Protein AF-A0A2N1T9D3-F1 (afdb_monomer_lite)

Radius of gyration: 17.38 Å; chains: 1; bounding box: 45×33×49 Å

Foldseek 3Di:
DEEEAAEDCVLFFDDDPDDPVVVVVVLVVVVCVCVVLVAQEEEEQDDPCCCCPPGVGDDTSVRVSCVVVVHHYYYQFDDPVRCVVLVQDDLVVLLVVLCVVVVHPDPDDPDPVVVVVSVVSSVVVNVVCLVVRLVSSCVRCVVPLVGYYYYYYHLVCRVVSVVVCVVVVRDYDHPHSYPVVVPVVVD

Structure (mmCIF, N/CA/C/O backbone):
data_AF-A0A2N1T9D3-F1
#
_entry.id   AF-A0A2N1T9D3-F1
#
loop_
_atom_site.group_PDB
_atom_site.id
_atom_site.type_symbol
_atom_site.label_atom_id
_atom_site.label_alt_id
_atom_site.label_comp_id
_atom_site.label_asym_id
_atom_site.label_entity_id
_atom_site.label_seq_id
_atom_site.pdbx_PDB_ins_code
_atom_site.Cartn_x
_atom_site.Cartn_y
_atom_site.Cartn_z
_atom_site.occupancy
_atom_site.B_iso_or_equiv
_atom_site.auth_s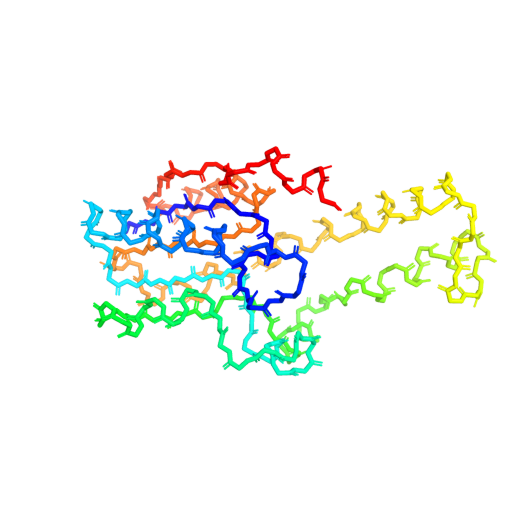eq_id
_atom_site.auth_comp_id
_atom_site.auth_asym_id
_atom_site.auth_atom_id
_atom_site.pdbx_PDB_model_num
ATOM 1 N N . MET A 1 1 ? -15.710 1.370 8.702 1.00 97.25 1 MET A N 1
ATOM 2 C CA . MET A 1 1 ? -15.139 2.690 8.313 1.00 97.25 1 MET A CA 1
ATOM 3 C C . MET A 1 1 ? -13.667 2.497 7.986 1.00 97.25 1 MET A C 1
ATOM 5 O O . MET A 1 1 ? -12.980 1.881 8.797 1.00 97.25 1 MET A O 1
ATOM 9 N N . ILE A 1 2 ? -13.195 2.989 6.837 1.00 98.56 2 ILE A N 1
ATOM 10 C CA . ILE A 1 2 ? -11.799 2.824 6.387 1.00 98.56 2 ILE A CA 1
ATOM 11 C C . ILE A 1 2 ? -11.085 4.181 6.313 1.00 98.56 2 ILE A C 1
ATOM 13 O O . ILE A 1 2 ? -11.586 5.130 5.716 1.00 98.56 2 ILE A O 1
ATOM 17 N N . TYR A 1 3 ? -9.902 4.264 6.904 1.00 98.75 3 TYR A N 1
ATOM 18 C CA . TYR A 1 3 ? -9.029 5.431 6.928 1.00 98.75 3 TYR A CA 1
ATOM 19 C C . TYR A 1 3 ? -7.839 5.173 6.011 1.00 98.75 3 TYR A C 1
ATOM 21 O O . TYR A 1 3 ? -7.121 4.203 6.216 1.00 98.75 3 TYR A O 1
ATOM 29 N N . LEU A 1 4 ? -7.647 6.006 4.992 1.00 98.75 4 LEU A N 1
ATOM 30 C CA . LEU A 1 4 ? -6.616 5.821 3.973 1.00 98.75 4 LEU A CA 1
ATOM 31 C C . LEU A 1 4 ? -5.405 6.708 4.257 1.00 98.75 4 LEU A C 1
ATOM 33 O O . LEU A 1 4 ? -5.553 7.910 4.509 1.00 98.75 4 LEU A O 1
ATOM 37 N N . VAL A 1 5 ? -4.219 6.112 4.164 1.00 98.56 5 VAL A N 1
ATOM 38 C CA . VAL A 1 5 ? -2.931 6.805 4.222 1.00 98.56 5 VAL A CA 1
ATOM 39 C C . VAL A 1 5 ? -2.089 6.394 3.019 1.00 98.56 5 VAL A C 1
ATOM 41 O O . VAL A 1 5 ? -1.863 5.207 2.790 1.00 98.56 5 VAL A O 1
ATOM 44 N N . GLY A 1 6 ? -1.632 7.388 2.261 1.00 97.94 6 GLY A N 1
ATOM 45 C CA . GLY A 1 6 ? -0.658 7.209 1.190 1.00 97.94 6 GLY A CA 1
ATOM 46 C C . GLY A 1 6 ? 0.769 7.361 1.681 1.00 97.94 6 GLY A C 1
ATOM 47 O O . GLY A 1 6 ? 1.066 8.303 2.419 1.00 97.94 6 GLY A O 1
ATOM 48 N N . ILE A 1 7 ? 1.653 6.477 1.235 1.00 96.12 7 ILE A N 1
ATOM 49 C CA . ILE A 1 7 ? 3.075 6.479 1.587 1.00 96.12 7 ILE A CA 1
ATOM 50 C C . ILE A 1 7 ? 3.964 6.240 0.363 1.00 96.12 7 ILE A C 1
ATOM 52 O O . ILE A 1 7 ? 3.486 5.913 -0.728 1.00 96.12 7 ILE A O 1
ATOM 56 N N . ASP A 1 8 ? 5.267 6.396 0.577 1.00 93.19 8 ASP A N 1
ATOM 57 C CA . ASP A 1 8 ? 6.296 5.751 -0.231 1.00 93.19 8 ASP A CA 1
ATOM 58 C C . ASP A 1 8 ? 6.578 4.356 0.351 1.00 93.19 8 ASP A C 1
ATOM 60 O O . ASP A 1 8 ? 6.724 4.208 1.568 1.00 93.19 8 ASP A O 1
ATOM 64 N N . HIS A 1 9 ? 6.649 3.327 -0.494 1.00 90.62 9 HIS A N 1
ATOM 65 C CA . HIS A 1 9 ? 6.833 1.942 -0.049 1.00 90.62 9 HIS A CA 1
ATOM 66 C C . HIS A 1 9 ? 8.153 1.713 0.710 1.00 90.62 9 HIS A C 1
ATOM 68 O O . HIS A 1 9 ? 8.246 0.773 1.502 1.00 90.62 9 HIS A O 1
ATOM 74 N N . LEU A 1 10 ? 9.151 2.593 0.552 1.00 90.00 10 LEU A N 1
ATOM 75 C CA . LEU A 1 10 ? 10.423 2.520 1.276 1.00 90.00 10 LEU A CA 1
ATOM 76 C C . LEU A 1 10 ? 10.274 2.639 2.803 1.00 90.00 10 LEU A C 1
ATOM 78 O O . LEU A 1 10 ? 11.179 2.223 3.523 1.00 90.00 10 LEU A O 1
ATOM 82 N N . ILE A 1 11 ? 9.166 3.178 3.327 1.00 90.94 11 ILE A N 1
ATOM 83 C CA . ILE A 1 11 ? 8.943 3.305 4.782 1.00 90.94 11 ILE A CA 1
ATOM 84 C C . ILE A 1 11 ? 8.299 2.050 5.413 1.00 90.94 11 ILE A C 1
ATOM 86 O O . ILE A 1 11 ? 8.194 1.945 6.640 1.00 90.94 11 ILE A O 1
ATOM 90 N N . GLN A 1 12 ? 7.861 1.076 4.604 1.00 90.56 12 GLN A N 1
ATOM 91 C CA . GLN A 1 12 ? 7.130 -0.106 5.095 1.00 90.56 12 GLN A CA 1
ATOM 92 C C . GLN A 1 12 ? 8.016 -1.159 5.761 1.00 90.56 12 GLN A C 1
ATOM 94 O O . GLN A 1 12 ? 7.504 -2.009 6.489 1.00 90.56 12 GLN A O 1
ATOM 99 N N . TYR A 1 13 ? 9.328 -1.110 5.546 1.00 89.25 13 TYR A N 1
ATOM 100 C CA . TYR A 1 13 ? 10.279 -2.087 6.067 1.00 89.25 13 TYR A CA 1
ATOM 101 C C . TYR A 1 13 ? 11.614 -1.423 6.393 1.00 89.25 13 TYR A C 1
ATOM 103 O O . TYR A 1 13 ? 12.016 -0.460 5.743 1.00 89.25 13 TYR A O 1
ATOM 111 N N . GLU A 1 14 ? 12.327 -1.970 7.376 1.00 84.94 14 GLU A N 1
ATOM 112 C CA . GLU A 1 14 ? 13.661 -1.493 7.739 1.00 84.94 14 GLU A CA 1
ATOM 113 C C . GLU A 1 14 ? 14.643 -1.669 6.571 1.00 84.94 14 GLU A C 1
ATOM 115 O O . GLU A 1 14 ? 14.773 -2.759 6.010 1.00 84.94 14 GLU A O 1
ATOM 120 N N . ASN A 1 15 ? 15.341 -0.595 6.204 1.00 85.88 15 ASN A N 1
ATOM 121 C CA . ASN A 1 15 ? 16.331 -0.597 5.134 1.00 85.88 15 ASN A CA 1
ATOM 122 C C . ASN A 1 15 ? 17.416 0.463 5.370 1.00 85.88 15 ASN A C 1
ATOM 124 O O . ASN A 1 15 ? 17.322 1.278 6.280 1.00 85.88 15 ASN A O 1
ATOM 128 N N . ARG A 1 16 ? 18.469 0.438 4.544 1.00 84.06 16 ARG A N 1
ATOM 129 C CA . ARG A 1 16 ? 19.625 1.349 4.660 1.00 84.06 16 ARG A CA 1
ATOM 130 C C . ARG A 1 16 ? 19.457 2.680 3.921 1.00 84.06 16 ARG A C 1
ATOM 132 O O . ARG A 1 16 ? 20.362 3.505 3.984 1.00 84.06 16 ARG A O 1
ATOM 139 N N . ILE A 1 17 ? 18.371 2.842 3.167 1.00 85.38 17 ILE A N 1
ATOM 140 C CA . ILE A 1 17 ? 18.114 4.025 2.336 1.00 85.38 17 ILE A CA 1
ATOM 141 C C . ILE A 1 17 ? 17.418 5.085 3.184 1.00 85.38 17 ILE A C 1
ATOM 143 O O . ILE A 1 17 ? 17.810 6.248 3.179 1.00 85.38 17 ILE A O 1
ATOM 147 N N . VAL A 1 18 ? 16.400 4.671 3.935 1.00 85.94 18 VAL A N 1
ATOM 148 C CA . VAL A 1 18 ? 15.588 5.570 4.743 1.00 85.94 18 VAL A CA 1
ATOM 149 C C . VAL A 1 18 ? 16.245 5.808 6.107 1.00 85.94 18 VAL A C 1
ATOM 151 O O . VAL A 1 18 ? 16.526 4.846 6.825 1.00 85.94 18 VAL A O 1
ATOM 154 N N . PRO A 1 19 ? 16.479 7.072 6.506 1.00 89.19 19 PRO A N 1
ATOM 155 C CA . PRO A 1 19 ? 17.037 7.389 7.817 1.00 89.19 19 PRO A CA 1
ATOM 156 C C . PRO A 1 19 ? 16.152 6.926 8.984 1.00 89.19 19 PRO A C 1
ATOM 158 O O . PRO A 1 19 ? 14.927 7.046 8.944 1.00 89.19 19 PRO A O 1
ATOM 161 N N . GLU A 1 20 ? 16.773 6.463 10.073 1.00 89.19 20 GLU A N 1
ATOM 162 C CA . GLU A 1 20 ? 16.074 5.947 11.264 1.00 89.19 20 GLU A CA 1
ATOM 163 C C . GLU A 1 20 ? 15.101 6.967 11.879 1.00 89.19 20 GLU A C 1
ATOM 165 O O . GLU A 1 20 ? 13.985 6.628 12.278 1.00 89.19 20 GLU A O 1
ATOM 170 N N . ASN A 1 21 ? 15.480 8.248 11.906 1.00 90.62 21 ASN A N 1
ATOM 171 C CA . ASN A 1 21 ? 14.605 9.310 12.397 1.00 90.62 21 ASN A CA 1
ATOM 172 C C . ASN A 1 21 ? 13.320 9.433 11.565 1.00 90.62 21 ASN A C 1
ATOM 174 O O . ASN A 1 21 ? 12.280 9.767 12.128 1.00 90.62 21 ASN A O 1
ATOM 178 N N . LEU A 1 22 ? 13.359 9.137 10.261 1.00 91.12 22 LEU A N 1
ATOM 179 C CA . LEU A 1 22 ? 12.167 9.165 9.417 1.00 91.12 22 LEU A CA 1
ATOM 180 C C . LEU A 1 22 ? 11.226 8.000 9.742 1.00 91.12 22 LEU A C 1
ATOM 182 O O . LEU A 1 22 ? 10.021 8.220 9.860 1.00 91.12 22 LEU A O 1
ATOM 186 N N . PHE A 1 23 ? 11.757 6.795 9.982 1.00 90.56 23 PHE A N 1
ATOM 187 C CA . PHE A 1 23 ? 10.953 5.669 10.477 1.00 90.56 23 PHE A CA 1
ATOM 188 C C . PHE A 1 23 ? 10.265 6.004 11.799 1.00 90.56 23 PHE A C 1
ATOM 190 O O . PHE A 1 23 ? 9.075 5.733 11.959 1.00 90.56 23 PHE A O 1
ATOM 197 N N . ASN A 1 24 ? 10.982 6.631 12.732 1.00 92.06 24 ASN A N 1
ATOM 198 C CA . ASN A 1 24 ? 10.415 7.027 14.019 1.00 92.06 24 ASN A CA 1
ATOM 199 C C . ASN A 1 24 ? 9.299 8.071 13.850 1.00 92.06 24 ASN A C 1
ATOM 201 O O . ASN A 1 24 ? 8.213 7.895 14.402 1.00 92.06 24 ASN A O 1
ATOM 205 N N . THR A 1 25 ? 9.505 9.098 13.020 1.00 94.38 25 THR A N 1
ATOM 206 C CA . THR A 1 25 ? 8.463 10.096 12.715 1.00 94.38 25 THR A CA 1
ATOM 207 C C . THR A 1 25 ? 7.243 9.462 12.041 1.00 94.38 25 THR A C 1
ATOM 209 O O . THR A 1 25 ? 6.104 9.808 12.373 1.00 94.38 25 THR A O 1
ATOM 212 N N . PHE A 1 26 ? 7.451 8.505 11.131 1.00 95.56 26 PHE A N 1
ATOM 213 C CA . PHE A 1 26 ? 6.363 7.756 10.502 1.00 95.56 26 PHE A CA 1
ATOM 214 C C . PHE A 1 26 ? 5.567 6.956 11.533 1.00 95.56 26 PHE A C 1
ATOM 216 O O . PHE A 1 26 ? 4.343 7.076 11.595 1.00 95.56 26 PHE A O 1
ATOM 223 N N . ARG A 1 27 ? 6.252 6.188 12.388 1.00 95.69 27 ARG A N 1
ATOM 224 C CA . ARG A 1 27 ? 5.619 5.392 13.450 1.00 95.69 27 ARG A CA 1
ATOM 225 C C . ARG A 1 27 ? 4.792 6.258 14.392 1.00 95.69 27 ARG A C 1
ATOM 227 O O . ARG A 1 27 ? 3.639 5.919 14.648 1.00 95.69 27 ARG A O 1
ATOM 234 N N . GLU A 1 28 ? 5.335 7.382 14.855 1.00 96.75 28 GLU A N 1
ATOM 235 C CA . GLU A 1 28 ? 4.611 8.310 15.731 1.00 96.75 28 GLU A CA 1
ATOM 236 C C . GLU A 1 28 ? 3.398 8.931 15.026 1.00 96.75 28 GLU A C 1
ATOM 238 O O . GLU A 1 28 ? 2.308 9.001 15.597 1.00 96.75 28 GLU A O 1
ATOM 243 N N . SER A 1 29 ? 3.533 9.294 13.747 1.00 97.12 29 SER A N 1
ATOM 244 C CA . SER A 1 29 ? 2.405 9.778 12.941 1.00 97.12 29 SER A CA 1
ATOM 245 C C . SER A 1 29 ? 1.293 8.729 12.839 1.00 97.12 29 SER A C 1
ATOM 247 O O . SER A 1 29 ? 0.123 9.033 13.080 1.00 97.12 29 SER A O 1
ATOM 249 N N . MET A 1 30 ? 1.646 7.477 12.530 1.00 98.12 30 MET A N 1
ATOM 250 C CA . MET A 1 30 ? 0.683 6.378 12.434 1.00 98.12 30 MET A CA 1
ATOM 251 C C . MET A 1 30 ? 0.037 6.082 13.788 1.00 98.12 30 MET A C 1
ATOM 253 O O . MET A 1 30 ? -1.178 5.912 13.857 1.00 98.12 30 MET A O 1
ATOM 257 N N . LYS A 1 31 ? 0.811 6.094 14.876 1.00 98.00 31 LYS A N 1
ATOM 258 C CA . LYS A 1 31 ? 0.317 5.917 16.248 1.00 98.00 31 LYS A CA 1
ATOM 259 C C . LYS A 1 31 ? -0.728 6.969 16.615 1.00 98.00 31 LYS A C 1
ATOM 261 O O . LYS A 1 31 ? -1.799 6.608 17.105 1.00 98.00 31 LYS A O 1
ATOM 266 N N . ASN A 1 32 ? -0.470 8.236 16.294 1.00 98.06 32 ASN A N 1
ATOM 267 C CA . ASN A 1 32 ? -1.419 9.328 16.516 1.00 98.06 32 ASN A CA 1
ATOM 268 C C . ASN A 1 32 ? -2.717 9.130 15.719 1.00 98.06 32 ASN A C 1
ATOM 270 O O . ASN A 1 32 ? -3.803 9.270 16.278 1.00 98.06 32 ASN A O 1
ATOM 274 N N . ILE A 1 33 ? -2.624 8.735 14.444 1.00 98.38 33 ILE A N 1
ATOM 275 C CA . ILE A 1 33 ? -3.792 8.423 13.597 1.00 98.38 33 ILE A CA 1
ATOM 276 C C . ILE A 1 33 ? -4.594 7.255 14.184 1.00 98.38 33 ILE A C 1
ATOM 278 O O . ILE A 1 33 ? -5.820 7.336 14.296 1.00 98.38 33 ILE A O 1
ATOM 282 N N . ILE A 1 34 ? -3.908 6.184 14.594 1.00 98.44 34 ILE A N 1
ATOM 283 C CA . ILE A 1 34 ? -4.508 4.980 15.182 1.00 98.44 34 ILE A CA 1
ATOM 284 C C . ILE A 1 34 ? -5.285 5.324 16.450 1.00 98.44 34 ILE A C 1
ATOM 286 O O . ILE A 1 34 ? -6.418 4.873 16.618 1.00 98.44 34 ILE A O 1
ATOM 290 N N . GLN A 1 35 ? -4.704 6.140 17.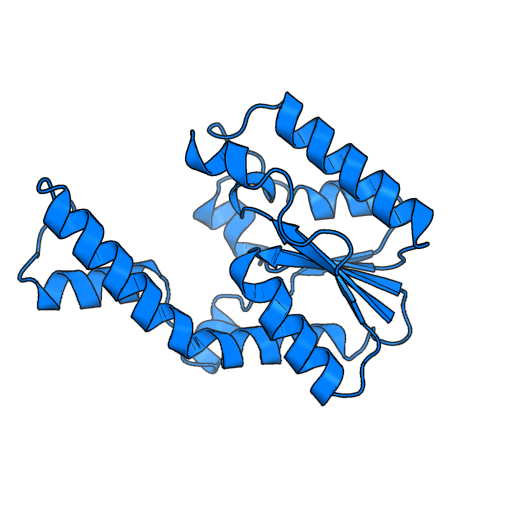328 1.00 97.81 35 GLN A N 1
ATOM 291 C CA . GLN A 1 35 ? -5.342 6.558 18.573 1.00 97.81 35 GLN A CA 1
ATOM 292 C C . GLN A 1 35 ? -6.508 7.515 18.316 1.00 97.81 35 GLN A C 1
ATOM 294 O O . GLN A 1 35 ? -7.624 7.255 18.767 1.00 97.81 35 GLN A O 1
ATOM 299 N N . TYR A 1 36 ? -6.277 8.577 17.539 1.00 98.31 36 TYR A N 1
ATOM 300 C CA . TYR A 1 36 ? -7.274 9.611 17.259 1.00 98.31 36 TYR A CA 1
ATOM 301 C C . TYR A 1 36 ? -8.528 9.037 16.594 1.00 98.31 36 TYR A C 1
ATOM 303 O O . TYR A 1 36 ? -9.652 9.358 16.975 1.00 98.31 36 TYR A O 1
ATOM 311 N N . HIS A 1 37 ? -8.348 8.128 15.635 1.00 98.19 37 HIS A N 1
ATOM 312 C CA . HIS A 1 37 ? -9.459 7.472 14.962 1.00 98.19 37 HIS A CA 1
ATOM 313 C C . HIS A 1 37 ? -9.882 6.160 15.617 1.00 98.19 37 HIS A C 1
ATOM 315 O O . HIS A 1 37 ? -10.752 5.505 15.052 1.00 98.19 37 HIS A O 1
ATOM 321 N N . SER A 1 38 ? -9.346 5.774 16.780 1.00 97.69 38 SER A N 1
ATOM 322 C CA . SER A 1 38 ? -9.698 4.516 17.461 1.00 97.69 38 SER A CA 1
ATOM 323 C C . SER A 1 38 ? -9.660 3.315 16.507 1.00 97.69 38 SER A C 1
ATOM 325 O O . SER A 1 38 ? -10.649 2.610 16.336 1.00 97.69 38 SER A O 1
ATOM 327 N N . ILE A 1 39 ? -8.546 3.155 15.796 1.00 98.50 39 ILE A N 1
ATOM 328 C CA . ILE A 1 39 ? -8.354 2.087 14.814 1.00 98.50 39 ILE A CA 1
ATOM 329 C C . ILE A 1 39 ? -8.226 0.740 15.533 1.00 98.50 39 ILE A C 1
ATOM 331 O O . ILE A 1 39 ? -7.547 0.626 16.559 1.00 98.50 39 ILE A O 1
ATOM 335 N N . ASP A 1 40 ? -8.860 -0.284 14.967 1.00 98.06 40 ASP A N 1
ATOM 336 C CA . ASP A 1 40 ? -8.858 -1.657 15.479 1.00 98.06 40 ASP A CA 1
ATOM 337 C C . ASP A 1 40 ? -7.993 -2.596 14.637 1.00 98.06 40 ASP A C 1
ATOM 339 O O . ASP A 1 40 ? -7.494 -3.591 15.159 1.00 98.06 40 ASP A O 1
ATOM 343 N N . LEU A 1 41 ? -7.864 -2.310 13.339 1.00 98.69 41 LEU A N 1
ATOM 344 C CA . LEU A 1 41 ? -7.144 -3.123 12.360 1.00 98.69 41 LEU A CA 1
ATOM 345 C C . LEU A 1 41 ? -6.252 -2.228 11.500 1.00 98.69 41 LEU A C 1
ATOM 347 O O . LEU A 1 41 ? -6.735 -1.261 10.908 1.00 98.69 41 LEU A O 1
ATOM 351 N N . ILE A 1 42 ? -4.972 -2.578 11.411 1.00 98.62 42 ILE A N 1
ATOM 352 C CA . ILE A 1 42 ? -4.008 -1.954 10.505 1.00 98.62 42 ILE A CA 1
ATOM 353 C C . ILE A 1 42 ? -3.825 -2.876 9.303 1.00 98.62 42 ILE A C 1
ATOM 355 O O . ILE A 1 42 ? -3.349 -3.997 9.439 1.00 98.62 42 ILE A O 1
ATOM 359 N N . ALA A 1 43 ? -4.210 -2.413 8.129 1.00 98.44 43 ALA A N 1
ATOM 360 C CA . ALA A 1 43 ? -4.064 -3.131 6.878 1.00 98.44 43 ALA A CA 1
ATOM 361 C C . ALA A 1 43 ? -3.102 -2.380 5.953 1.00 98.44 43 ALA A C 1
ATOM 363 O O . ALA A 1 43 ? -3.058 -1.149 5.974 1.00 98.44 43 ALA A O 1
ATOM 364 N N . GLU A 1 44 ? -2.333 -3.100 5.141 1.00 98.00 44 GLU A N 1
ATOM 365 C CA . GLU A 1 44 ? -1.391 -2.467 4.217 1.00 98.00 44 GLU A CA 1
ATOM 366 C C . GLU A 1 44 ? -1.302 -3.150 2.851 1.00 98.00 44 GLU A C 1
ATOM 368 O O . GLU A 1 44 ? -1.434 -4.373 2.734 1.00 98.00 44 GLU A O 1
ATOM 373 N N . GLU A 1 45 ? -1.036 -2.342 1.821 1.00 96.31 45 GLU A N 1
ATOM 374 C CA . GLU A 1 45 ? -0.526 -2.774 0.519 1.00 96.31 45 GLU A CA 1
ATOM 375 C C . GLU A 1 45 ? 0.896 -3.315 0.707 1.00 96.31 45 GLU A C 1
ATOM 377 O O . GLU A 1 45 ? 1.899 -2.639 0.480 1.00 96.31 45 GLU A O 1
ATOM 382 N N . PHE A 1 46 ? 0.970 -4.534 1.226 1.00 92.00 46 PHE A N 1
ATOM 383 C CA . PHE A 1 46 ? 2.198 -5.291 1.381 1.00 92.00 46 PHE A CA 1
ATOM 384 C C . PHE A 1 46 ? 1.880 -6.782 1.480 1.00 92.00 46 PHE A C 1
ATOM 386 O O . PHE A 1 46 ? 0.742 -7.160 1.781 1.00 92.00 46 PHE A O 1
ATOM 393 N N . HIS A 1 47 ? 2.888 -7.621 1.250 1.00 88.94 47 HIS A N 1
ATOM 394 C CA . HIS A 1 47 ? 2.797 -9.067 1.426 1.00 88.94 47 HIS A CA 1
ATOM 395 C C . HIS A 1 47 ? 3.977 -9.579 2.255 1.00 88.94 47 HIS A C 1
ATOM 397 O O . HIS A 1 47 ? 5.110 -9.131 2.073 1.00 88.94 47 HIS A O 1
ATOM 403 N N . GLU A 1 48 ? 3.716 -10.532 3.152 1.00 86.19 48 GLU A N 1
ATOM 404 C CA . GLU A 1 48 ? 4.718 -11.053 4.091 1.00 86.19 48 GLU A CA 1
ATOM 405 C C . GLU A 1 48 ? 5.915 -11.697 3.382 1.00 86.19 48 GLU A C 1
ATOM 407 O O . GLU A 1 48 ? 7.052 -11.486 3.795 1.00 86.19 48 GLU A O 1
ATOM 412 N N . GLU A 1 49 ? 5.675 -12.424 2.285 1.00 82.81 49 GLU A N 1
ATOM 413 C CA . GLU A 1 49 ? 6.729 -13.109 1.516 1.00 82.81 49 GLU A CA 1
ATOM 414 C C . GLU A 1 49 ? 7.852 -12.152 1.084 1.00 82.81 49 GLU A C 1
ATOM 416 O O . GLU A 1 49 ? 9.014 -12.552 1.006 1.00 82.81 49 GLU A O 1
ATOM 421 N N . TYR A 1 50 ? 7.540 -10.871 0.859 1.00 79.44 50 TYR A N 1
ATOM 422 C CA . TYR A 1 50 ? 8.522 -9.893 0.400 1.00 79.44 50 TYR A CA 1
ATOM 423 C C . TYR A 1 50 ? 9.458 -9.403 1.506 1.00 79.44 50 TYR A C 1
ATOM 425 O O . TYR A 1 50 ? 10.579 -8.999 1.194 1.00 79.44 50 TYR A O 1
ATOM 433 N N . LEU A 1 51 ? 9.066 -9.489 2.785 1.00 79.69 51 LEU A N 1
ATOM 434 C CA . LEU A 1 51 ? 9.922 -9.082 3.907 1.00 79.69 51 LEU A CA 1
ATOM 435 C C . LEU A 1 51 ? 11.243 -9.847 3.896 1.00 79.69 51 LEU A C 1
ATOM 437 O O . LEU A 1 51 ? 12.312 -9.242 3.816 1.00 79.69 51 LEU A O 1
ATOM 441 N N . GLU A 1 52 ? 11.163 -11.174 3.912 1.00 73.75 52 GLU A N 1
ATOM 442 C CA . GLU A 1 52 ? 12.350 -12.020 3.987 1.00 73.75 52 GLU A CA 1
ATOM 443 C C . GLU A 1 52 ? 13.010 -12.202 2.619 1.00 73.75 52 GLU A C 1
ATOM 445 O O . GLU A 1 52 ? 14.234 -12.119 2.515 1.00 73.75 52 GLU A O 1
ATOM 450 N N . GLN A 1 53 ? 12.216 -12.433 1.569 1.00 71.50 53 GLN A N 1
ATOM 451 C CA . GLN A 1 53 ? 12.742 -12.880 0.275 1.00 71.50 53 GLN A CA 1
ATOM 452 C C . GLN A 1 53 ? 13.265 -11.738 -0.600 1.00 71.50 53 GLN A C 1
ATOM 454 O O . GLN A 1 53 ? 14.133 -11.966 -1.442 1.00 71.50 53 GLN A O 1
ATOM 459 N N . VAL A 1 54 ? 12.740 -10.522 -0.422 1.00 73.06 54 VAL A N 1
ATOM 460 C CA . VAL A 1 54 ? 13.067 -9.369 -1.277 1.00 73.06 54 VAL A CA 1
ATOM 461 C C . VAL A 1 54 ? 13.820 -8.306 -0.490 1.00 73.06 54 VAL A C 1
ATOM 463 O O . VAL A 1 54 ? 14.846 -7.804 -0.951 1.00 73.06 54 VAL A O 1
ATOM 466 N N . TYR A 1 55 ? 13.334 -7.971 0.703 1.00 76.06 55 TYR A N 1
ATOM 467 C CA . TYR A 1 55 ? 13.857 -6.843 1.470 1.00 76.06 55 TYR A CA 1
ATOM 468 C C . TYR A 1 55 ? 14.881 -7.233 2.536 1.00 76.06 55 TYR A C 1
ATOM 470 O O . TYR A 1 55 ? 15.526 -6.348 3.097 1.00 76.06 55 TYR A O 1
ATOM 478 N N . PHE A 1 56 ? 15.060 -8.533 2.801 1.00 77.31 56 PHE A N 1
ATOM 479 C CA . PHE A 1 56 ? 15.925 -9.052 3.867 1.00 77.31 56 PHE A CA 1
ATOM 480 C C . PHE A 1 56 ? 15.629 -8.411 5.234 1.00 77.31 56 PHE A C 1
ATOM 482 O O . PHE A 1 56 ? 16.521 -8.233 6.067 1.00 77.31 56 PHE A O 1
ATOM 489 N N . SER A 1 57 ? 14.362 -8.061 5.454 1.00 79.50 57 SER A N 1
ATOM 490 C CA . SER A 1 57 ? 13.854 -7.467 6.680 1.00 79.50 57 SER A CA 1
ATOM 491 C C . SER A 1 57 ? 13.041 -8.500 7.451 1.00 79.50 57 SER A C 1
ATOM 493 O O . SER A 1 57 ? 12.370 -9.350 6.872 1.00 79.50 57 SER A O 1
ATOM 495 N N . ARG A 1 58 ? 13.104 -8.443 8.782 1.00 77.00 58 ARG A N 1
ATOM 496 C CA . ARG A 1 58 ? 12.403 -9.401 9.653 1.00 77.00 58 ARG A CA 1
ATOM 497 C C . ARG A 1 58 ? 10.978 -8.971 9.990 1.00 77.00 58 ARG A C 1
ATOM 499 O O . ARG A 1 58 ? 10.207 -9.764 10.523 1.00 77.00 58 ARG A O 1
ATOM 506 N N . GLU A 1 59 ? 10.640 -7.707 9.758 1.00 86.00 59 GLU A N 1
ATOM 507 C CA . GLU A 1 59 ? 9.436 -7.107 10.319 1.00 86.00 59 GLU A CA 1
ATOM 508 C C . GLU A 1 59 ? 8.976 -5.908 9.478 1.00 86.00 59 GLU A C 1
ATOM 510 O O . GLU A 1 59 ? 9.764 -5.009 9.188 1.00 86.00 59 GLU A O 1
ATOM 515 N N . ALA A 1 60 ? 7.689 -5.869 9.121 1.00 91.62 60 ALA A N 1
ATOM 516 C CA . ALA A 1 60 ? 7.079 -4.680 8.529 1.00 91.62 60 ALA A CA 1
ATOM 517 C C . ALA A 1 60 ? 6.853 -3.607 9.606 1.00 91.62 60 ALA A C 1
ATOM 519 O O . ALA A 1 60 ? 6.413 -3.913 10.722 1.00 91.62 60 ALA A O 1
ATOM 520 N N . THR A 1 61 ? 7.083 -2.339 9.264 1.00 93.81 61 THR A N 1
ATOM 521 C CA . THR A 1 61 ? 6.966 -1.196 10.183 1.00 93.81 61 THR A CA 1
ATOM 522 C C . THR A 1 61 ? 5.588 -1.144 10.850 1.00 93.81 61 THR A C 1
ATOM 524 O O . THR A 1 61 ? 5.489 -0.971 12.069 1.00 93.81 61 THR A O 1
ATOM 527 N N . LEU A 1 62 ? 4.520 -1.348 10.072 1.00 96.06 62 LEU A N 1
ATOM 528 C CA . LEU A 1 62 ? 3.142 -1.314 10.564 1.00 96.06 62 LEU A CA 1
ATOM 529 C C . LEU A 1 62 ? 2.754 -2.564 11.353 1.00 96.06 62 LEU A C 1
ATOM 531 O O . LEU A 1 62 ? 2.022 -2.443 12.333 1.00 96.06 62 LEU A O 1
ATOM 535 N N . ARG A 1 63 ? 3.281 -3.744 11.001 1.00 95.88 63 ARG A N 1
ATOM 536 C CA . ARG A 1 63 ? 3.075 -4.970 11.789 1.00 95.88 63 ARG A CA 1
ATOM 537 C C . ARG A 1 63 ? 3.727 -4.862 13.167 1.00 95.88 63 ARG A C 1
ATOM 539 O O . ARG A 1 63 ? 3.103 -5.193 14.176 1.00 95.88 63 ARG A O 1
ATOM 546 N N . ALA A 1 64 ? 4.944 -4.318 13.230 1.00 94.56 64 ALA A N 1
ATOM 547 C CA . ALA A 1 64 ? 5.621 -4.025 14.491 1.00 94.56 64 ALA A CA 1
ATOM 548 C C . ALA A 1 64 ? 4.807 -3.060 15.365 1.00 94.56 64 ALA A C 1
ATOM 550 O O . ALA A 1 64 ? 4.685 -3.273 16.572 1.00 94.56 64 ALA A O 1
ATOM 551 N N . LEU A 1 65 ? 4.254 -2.004 14.758 1.00 96.31 65 LEU A N 1
ATOM 552 C CA . LEU A 1 65 ? 3.430 -1.017 15.453 1.00 96.31 65 LEU A CA 1
ATOM 553 C C . LEU A 1 65 ? 2.090 -1.607 15.918 1.00 96.31 65 LEU A C 1
ATOM 555 O O . LEU A 1 65 ? 1.672 -1.350 17.044 1.00 96.31 65 LEU A O 1
ATOM 559 N N . ALA A 1 66 ? 1.439 -2.437 15.099 1.00 97.31 66 ALA A N 1
ATOM 560 C CA . ALA A 1 66 ? 0.222 -3.150 15.482 1.00 97.31 66 ALA A CA 1
ATOM 561 C C . ALA A 1 66 ? 0.448 -3.984 16.749 1.00 97.31 66 ALA A C 1
ATOM 563 O O . ALA A 1 66 ? -0.309 -3.862 17.712 1.00 97.31 66 ALA A O 1
ATOM 564 N N . ARG A 1 67 ? 1.546 -4.754 16.785 1.00 96.69 67 ARG A N 1
ATOM 565 C CA . ARG A 1 67 ? 1.938 -5.560 17.949 1.00 96.69 67 ARG A CA 1
ATOM 566 C C . ARG A 1 67 ? 2.192 -4.702 19.190 1.00 96.69 67 ARG A C 1
ATOM 568 O O . ARG A 1 67 ? 1.718 -5.060 20.262 1.00 96.69 67 ARG A O 1
ATOM 575 N N . GLU A 1 68 ? 2.908 -3.583 19.051 1.00 96.75 68 GLU A N 1
ATOM 576 C CA . GLU A 1 68 ? 3.154 -2.632 20.152 1.00 96.75 68 GLU A CA 1
ATOM 577 C C . GLU A 1 68 ? 1.842 -2.108 20.754 1.00 96.75 68 GLU A C 1
ATOM 579 O O . GLU A 1 68 ? 1.709 -2.004 21.971 1.00 96.75 68 GLU A O 1
ATOM 584 N N . LEU A 1 69 ? 0.861 -1.799 19.904 1.00 97.19 69 LEU A N 1
ATOM 585 C CA . LEU A 1 69 ? -0.409 -1.194 20.306 1.00 97.19 69 LEU A CA 1
ATOM 586 C C . LEU A 1 69 ? -1.508 -2.217 20.642 1.00 97.19 69 LEU A C 1
ATOM 588 O O . LEU A 1 69 ? -2.634 -1.811 20.941 1.00 97.19 69 LEU A O 1
ATOM 592 N N . GLY A 1 70 ? -1.218 -3.521 20.565 1.00 97.62 70 GLY A N 1
ATOM 593 C CA . GLY A 1 70 ? -2.211 -4.583 20.752 1.00 97.62 70 GLY A CA 1
ATOM 594 C C . GLY A 1 70 ? -3.349 -4.531 19.725 1.00 97.62 70 GLY A C 1
ATOM 595 O O . GL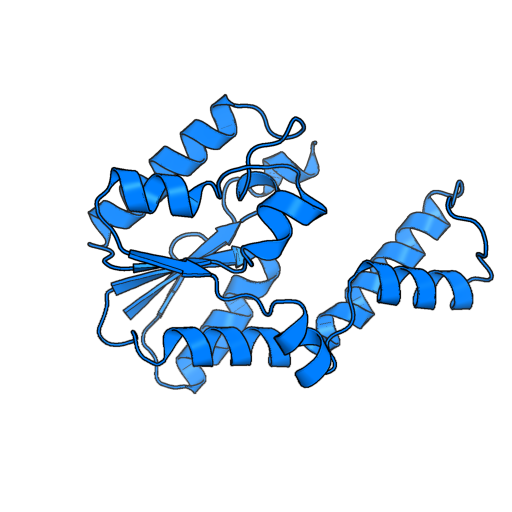Y A 1 70 ? -4.509 -4.746 20.075 1.00 97.62 70 GLY A O 1
ATOM 596 N N . LYS A 1 71 ? -3.033 -4.170 18.478 1.00 97.94 71 LYS A N 1
ATOM 597 C CA . LYS A 1 71 ? -3.968 -4.099 17.347 1.00 97.94 71 LYS A CA 1
ATOM 598 C C . LYS A 1 71 ? -3.742 -5.261 16.392 1.00 97.94 71 LYS A C 1
ATOM 600 O O . LYS A 1 71 ? -2.636 -5.789 16.301 1.00 97.94 71 LYS A O 1
ATOM 605 N N . ASP A 1 72 ? -4.781 -5.605 15.639 1.00 98.19 72 ASP A N 1
ATOM 606 C CA . ASP A 1 72 ? -4.635 -6.593 14.576 1.00 98.19 72 ASP A CA 1
ATOM 607 C C . ASP A 1 72 ? -3.961 -5.968 13.358 1.00 98.19 72 ASP A C 1
ATOM 609 O O . ASP A 1 72 ? -4.091 -4.767 13.092 1.00 98.19 72 ASP A O 1
ATOM 613 N N . HIS A 1 73 ? -3.274 -6.814 12.597 1.00 98.12 73 HIS A N 1
ATOM 614 C CA . HIS A 1 73 ? -2.591 -6.444 11.369 1.00 98.12 73 HIS A CA 1
ATOM 615 C C . HIS A 1 73 ? -3.000 -7.365 10.213 1.00 98.12 73 HIS A C 1
ATOM 617 O O . HIS A 1 73 ? -3.260 -8.549 10.433 1.00 98.12 73 HIS A O 1
ATOM 623 N N . LEU A 1 74 ? -3.081 -6.820 8.996 1.00 97.81 74 LEU A N 1
ATOM 624 C 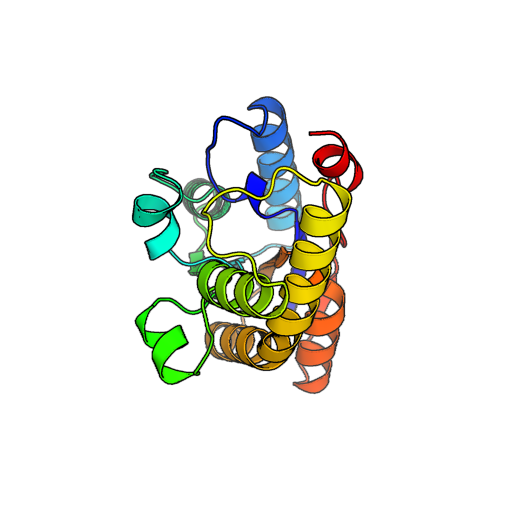CA . LEU A 1 74 ? -3.447 -7.563 7.791 1.00 97.81 74 LEU A CA 1
ATOM 625 C C . LEU A 1 74 ? -2.641 -7.120 6.561 1.00 97.81 74 LEU A C 1
ATOM 627 O O . LEU A 1 74 ? -2.786 -6.003 6.063 1.00 97.81 74 LEU A O 1
ATOM 631 N N . PHE A 1 75 ? -1.880 -8.053 5.993 1.00 97.19 75 PHE A N 1
ATOM 632 C CA . PHE A 1 75 ? -1.310 -7.916 4.653 1.00 97.19 75 PHE A CA 1
ATOM 633 C C . PHE A 1 75 ? -2.391 -8.080 3.582 1.00 97.19 75 PHE A C 1
ATOM 635 O O . PHE A 1 75 ? -3.127 -9.077 3.574 1.00 97.19 75 PHE A O 1
ATOM 642 N N . CYS A 1 76 ? -2.493 -7.098 2.687 1.00 97.19 76 CYS A N 1
ATOM 643 C CA . CYS A 1 76 ? -3.538 -7.060 1.669 1.00 97.19 76 CYS A CA 1
ATOM 644 C C . CYS A 1 76 ? -3.032 -7.242 0.240 1.00 97.19 76 CYS A C 1
ATOM 646 O O . CYS A 1 76 ? -3.8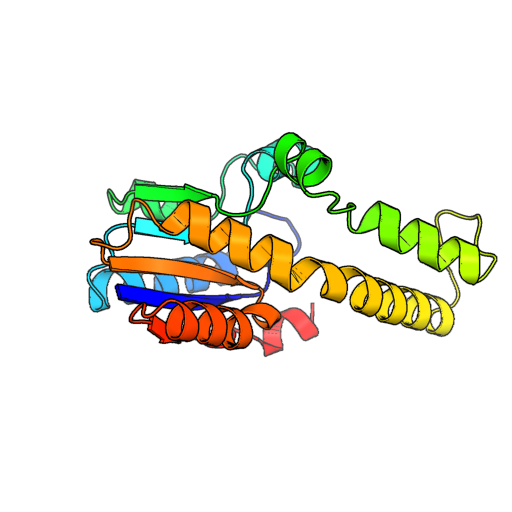65 -7.522 -0.611 1.00 97.19 76 CYS A O 1
ATOM 648 N N . ASP A 1 77 ? -1.735 -7.127 -0.057 1.00 95.38 77 ASP A N 1
ATOM 649 C CA . ASP A 1 77 ? -1.251 -7.271 -1.441 1.00 95.38 77 ASP A CA 1
ATOM 650 C C . ASP A 1 77 ? -1.191 -8.751 -1.870 1.00 95.38 77 ASP A C 1
ATOM 652 O O . ASP A 1 77 ? -0.979 -9.607 -1.009 1.00 95.38 77 ASP A O 1
ATOM 656 N N . PRO A 1 78 ? -1.398 -9.113 -3.155 1.00 94.19 78 PRO A N 1
ATOM 657 C CA . PRO A 1 78 ? -1.355 -10.511 -3.555 1.00 94.19 78 PRO A CA 1
ATOM 658 C C . PRO A 1 78 ? 0.078 -11.049 -3.484 1.00 94.19 78 PRO A C 1
ATOM 660 O O . PRO A 1 78 ? 1.003 -10.471 -4.065 1.00 94.19 78 PRO A O 1
ATOM 663 N N . GLY A 1 79 ? 0.230 -12.190 -2.810 1.00 92.56 79 GLY A N 1
ATOM 664 C CA . GLY A 1 79 ? 1.458 -12.979 -2.812 1.00 92.56 79 GLY A CA 1
ATOM 665 C C . GLY A 1 79 ? 1.665 -13.739 -4.118 1.00 92.56 79 GLY A C 1
ATOM 666 O O . GLY A 1 79 ? 0.890 -13.620 -5.072 1.00 92.56 79 GLY A O 1
ATOM 667 N N . ASP A 1 80 ? 2.692 -14.579 -4.157 1.00 90.81 80 ASP A N 1
ATOM 668 C CA . ASP A 1 80 ? 3.106 -15.291 -5.370 1.00 90.81 80 ASP A CA 1
ATOM 669 C C . ASP A 1 80 ? 2.001 -16.184 -5.964 1.00 90.81 80 ASP A C 1
ATOM 671 O O . ASP A 1 80 ? 1.793 -16.234 -7.181 1.00 90.81 80 ASP A O 1
ATOM 675 N N . GLY A 1 81 ? 1.270 -16.896 -5.102 1.00 92.50 81 GLY A N 1
ATOM 676 C CA . GLY A 1 81 ? 0.151 -17.746 -5.513 1.00 92.50 81 GLY A CA 1
ATOM 677 C C . GLY A 1 81 ? -1.015 -16.947 -6.097 1.00 92.50 81 GLY A C 1
ATOM 678 O O . GLY A 1 81 ? -1.547 -17.306 -7.151 1.00 92.50 81 GLY A O 1
ATOM 679 N N . ASP A 1 82 ? -1.376 -15.842 -5.444 1.00 94.75 82 ASP A N 1
ATOM 680 C CA . ASP A 1 82 ? -2.464 -14.968 -5.880 1.00 94.75 82 ASP A CA 1
ATOM 681 C C . ASP A 1 82 ? -2.115 -14.234 -7.172 1.00 94.75 82 ASP A C 1
ATOM 683 O O . ASP A 1 82 ? -2.936 -14.198 -8.085 1.00 94.75 82 ASP A O 1
ATOM 687 N N . ARG A 1 83 ? -0.881 -13.738 -7.312 1.00 94.38 83 ARG A N 1
ATOM 688 C CA . ARG A 1 83 ? -0.401 -13.093 -8.543 1.00 94.38 83 ARG A CA 1
ATOM 689 C C . ARG A 1 83 ? -0.503 -14.016 -9.746 1.00 94.38 83 ARG A C 1
ATOM 691 O O . ARG A 1 83 ? -1.082 -13.624 -10.758 1.00 94.38 83 ARG A O 1
ATOM 698 N N . ARG A 1 84 ? -0.038 -15.266 -9.623 1.00 94.12 84 ARG A N 1
ATOM 699 C CA . ARG A 1 84 ? -0.178 -16.270 -10.693 1.00 94.12 84 ARG A CA 1
ATOM 700 C C . ARG A 1 84 ? -1.639 -16.545 -11.036 1.00 94.12 84 ARG A C 1
ATOM 702 O O . ARG A 1 84 ? -1.983 -16.609 -12.212 1.00 94.12 84 ARG A O 1
ATOM 709 N N . ARG A 1 85 ? -2.500 -16.685 -10.025 1.00 96.50 85 ARG A N 1
ATOM 710 C CA . ARG A 1 85 ? -3.939 -16.937 -10.208 1.00 96.50 85 ARG A CA 1
ATOM 711 C C . ARG A 1 85 ? -4.657 -15.766 -10.882 1.00 96.50 85 ARG A C 1
ATOM 713 O O . ARG A 1 85 ? -5.541 -15.992 -11.701 1.00 96.50 85 ARG A O 1
ATOM 720 N N . LEU A 1 86 ? -4.283 -14.538 -10.535 1.00 95.44 86 LEU A N 1
ATOM 721 C CA . LEU A 1 86 ? -4.871 -13.298 -11.045 1.00 95.44 86 LEU A CA 1
ATOM 722 C C . LEU A 1 86 ? -4.223 -12.819 -12.354 1.00 95.44 86 LEU A C 1
ATOM 724 O O . LEU A 1 86 ? -4.689 -11.846 -12.940 1.00 95.44 86 LEU A O 1
ATOM 728 N N . GLY A 1 87 ? -3.151 -13.476 -12.812 1.00 95.31 87 GLY A N 1
ATOM 729 C CA . GLY A 1 87 ? -2.398 -13.066 -13.997 1.00 95.31 87 GLY A CA 1
ATOM 730 C C . GLY A 1 87 ? -1.655 -11.739 -13.820 1.00 95.31 87 GLY A C 1
ATOM 731 O O . GLY A 1 87 ? -1.435 -11.036 -14.803 1.00 95.31 87 GLY A O 1
ATOM 732 N N . ILE A 1 88 ? -1.293 -11.380 -12.584 1.00 94.44 88 ILE A N 1
ATOM 733 C CA . ILE A 1 88 ? -0.548 -10.155 -12.279 1.00 94.44 88 ILE A CA 1
ATOM 734 C C . ILE A 1 88 ? 0.953 -10.458 -12.404 1.00 94.44 88 ILE A C 1
ATOM 736 O O . ILE A 1 88 ? 1.480 -11.230 -11.599 1.00 94.44 88 ILE A O 1
ATOM 740 N N . PRO A 1 89 ? 1.661 -9.853 -13.368 1.00 92.88 89 PRO A N 1
ATOM 741 C CA . PRO A 1 89 ? 3.099 -10.028 -13.521 1.00 92.88 89 PRO A CA 1
ATOM 742 C C . PRO A 1 89 ? 3.874 -9.280 -12.429 1.00 92.88 89 PRO A C 1
ATOM 744 O O . PRO A 1 89 ? 3.389 -8.306 -11.840 1.00 92.88 89 PRO A O 1
ATOM 747 N N . TYR A 1 90 ? 5.120 -9.684 -12.189 1.00 90.31 90 TYR A N 1
ATOM 748 C CA . TYR A 1 90 ? 6.024 -8.893 -11.355 1.00 90.31 90 TYR A CA 1
ATOM 749 C C . TYR A 1 90 ? 6.509 -7.655 -12.105 1.00 90.31 90 TYR A C 1
ATOM 751 O O . TYR A 1 90 ? 6.663 -7.650 -13.329 1.00 90.31 90 TYR A O 1
ATOM 759 N N . TYR A 1 91 ? 6.839 -6.610 -11.345 1.00 89.31 91 TYR A N 1
ATOM 760 C CA . TYR A 1 91 ? 7.406 -5.383 -11.899 1.00 89.31 91 TYR A CA 1
ATOM 761 C C . TYR A 1 91 ? 8.667 -5.662 -12.737 1.00 89.31 91 TYR A C 1
ATOM 763 O O . TYR A 1 91 ? 8.826 -5.127 -13.832 1.00 89.31 91 TYR A O 1
ATOM 771 N N . ALA A 1 92 ? 9.539 -6.561 -12.264 1.00 88.56 92 ALA A N 1
ATOM 772 C CA . ALA A 1 92 ? 10.746 -6.966 -12.984 1.00 88.56 92 ALA A CA 1
ATOM 773 C C . ALA A 1 92 ? 10.435 -7.618 -14.344 1.00 88.56 92 ALA A C 1
ATOM 775 O O . ALA A 1 92 ? 11.081 -7.294 -15.337 1.00 88.56 92 ALA A O 1
ATOM 776 N N . GLU A 1 93 ? 9.407 -8.468 -14.420 1.00 90.88 93 GLU A N 1
ATOM 777 C CA . GLU A 1 93 ? 8.997 -9.121 -15.670 1.00 90.88 93 GLU A CA 1
ATOM 778 C C . GLU A 1 93 ? 8.452 -8.111 -16.682 1.00 90.88 93 GLU A C 1
ATOM 780 O O . GLU A 1 93 ? 8.773 -8.187 -17.872 1.00 90.88 93 GLU A O 1
ATOM 785 N N . GLN A 1 94 ? 7.663 -7.138 -16.212 1.00 92.69 94 GLN A N 1
ATOM 786 C CA . GLN A 1 94 ? 7.185 -6.037 -17.050 1.00 92.69 94 GLN A CA 1
ATOM 787 C C . GLN A 1 94 ? 8.348 -5.175 -17.538 1.00 92.69 94 GLN A C 1
ATOM 789 O O . GLN A 1 94 ? 8.450 -4.903 -18.735 1.00 92.69 94 GLN A O 1
ATOM 794 N N . LYS A 1 95 ? 9.281 -4.831 -16.646 1.00 91.88 95 LYS A N 1
ATOM 795 C CA . LYS A 1 95 ? 10.479 -4.063 -16.994 1.00 91.88 95 LYS A CA 1
ATOM 796 C C . LYS A 1 95 ? 11.325 -4.774 -18.042 1.00 91.88 95 LYS A C 1
ATOM 798 O O . LYS A 1 95 ? 11.787 -4.142 -18.990 1.00 91.88 95 LYS A O 1
ATOM 803 N N . ASP A 1 96 ? 11.504 -6.084 -17.915 1.00 91.69 96 ASP A N 1
ATOM 804 C CA . ASP A 1 96 ? 12.252 -6.880 -18.886 1.00 91.69 96 ASP A CA 1
ATOM 805 C C . ASP A 1 96 ? 11.512 -7.005 -20.223 1.00 91.69 96 ASP A C 1
ATOM 807 O O . ASP A 1 96 ? 12.136 -6.944 -21.286 1.00 91.69 96 ASP A O 1
ATOM 811 N N . ALA A 1 97 ? 10.181 -7.110 -20.210 1.00 92.25 97 ALA A N 1
ATOM 812 C CA . ALA A 1 97 ? 9.382 -7.057 -21.430 1.00 92.25 97 ALA A CA 1
ATOM 813 C C . ALA A 1 97 ? 9.520 -5.704 -22.147 1.00 92.25 97 ALA A C 1
ATOM 815 O O . ALA A 1 97 ? 9.708 -5.687 -23.365 1.00 92.25 97 ALA A O 1
ATOM 816 N N . VAL A 1 98 ? 9.494 -4.591 -21.410 1.00 93.25 98 VAL A N 1
ATOM 817 C CA . VAL A 1 98 ? 9.695 -3.240 -21.954 1.00 93.25 98 VAL A CA 1
ATOM 818 C C . VAL A 1 98 ? 11.118 -3.068 -22.488 1.00 93.25 98 VAL A C 1
ATOM 820 O O . VAL A 1 98 ? 11.281 -2.662 -23.636 1.00 93.25 98 VAL A O 1
ATOM 823 N N . LYS A 1 99 ? 12.155 -3.462 -21.734 1.00 92.62 99 LYS A N 1
ATOM 824 C CA . LYS A 1 99 ? 13.558 -3.452 -22.198 1.00 92.62 99 LYS A CA 1
ATOM 825 C C . LYS A 1 99 ? 13.721 -4.145 -23.551 1.00 92.62 99 LYS A C 1
ATOM 827 O O . LYS A 1 99 ? 14.356 -3.590 -24.448 1.00 92.62 99 LYS A O 1
ATOM 832 N N . ARG A 1 100 ? 13.096 -5.316 -23.730 1.00 92.31 100 ARG A N 1
ATOM 833 C CA . ARG A 1 100 ? 13.129 -6.055 -25.003 1.00 92.31 100 ARG A CA 1
ATOM 834 C C . ARG A 1 100 ? 12.516 -5.267 -26.164 1.00 92.31 100 ARG A C 1
ATOM 836 O O . ARG A 1 100 ? 13.055 -5.335 -27.264 1.00 92.31 100 ARG A O 1
ATOM 843 N N . ARG A 1 101 ? 11.451 -4.486 -25.937 1.00 92.94 101 ARG A N 1
ATOM 844 C CA . ARG A 1 101 ? 10.855 -3.607 -26.969 1.00 92.94 101 ARG A CA 1
ATOM 845 C C . ARG A 1 101 ? 11.820 -2.508 -27.423 1.00 92.94 101 ARG A C 1
ATOM 847 O O . ARG A 1 101 ? 11.781 -2.112 -28.581 1.00 92.94 101 ARG A O 1
ATOM 854 N N . TYR A 1 102 ? 12.711 -2.072 -26.535 1.00 91.44 102 TYR A N 1
ATOM 855 C CA . TYR A 1 102 ? 13.780 -1.115 -26.829 1.00 91.44 102 TYR A CA 1
ATOM 856 C C . TYR A 1 102 ? 15.079 -1.764 -27.341 1.00 91.44 102 TYR A C 1
ATOM 858 O O . TYR A 1 102 ? 16.086 -1.077 -27.495 1.00 91.44 102 TYR A O 1
ATOM 866 N N . GLY A 1 103 ? 15.094 -3.079 -27.592 1.00 90.94 103 GLY A N 1
ATOM 867 C CA . GLY A 1 103 ? 16.295 -3.794 -28.040 1.00 90.94 103 GLY A CA 1
ATOM 868 C C . GLY A 1 103 ? 17.375 -3.949 -26.962 1.00 90.94 103 GLY A C 1
ATOM 869 O O . GLY A 1 103 ? 18.515 -4.285 -27.278 1.00 90.94 103 GLY A O 1
ATOM 870 N N . VAL A 1 104 ? 17.040 -3.723 -25.689 1.00 89.56 104 VAL A N 1
ATOM 871 C CA . VAL A 1 104 ? 17.967 -3.886 -24.565 1.00 89.56 104 VAL A CA 1
ATOM 872 C C . VAL A 1 104 ? 17.956 -5.342 -24.105 1.00 89.56 104 VAL A C 1
ATOM 874 O O . VAL A 1 104 ? 16.948 -5.842 -23.608 1.00 89.56 104 VAL A O 1
ATOM 877 N N . THR A 1 105 ? 19.100 -6.012 -24.234 1.00 80.81 105 THR A N 1
ATOM 878 C CA . THR A 1 105 ? 19.317 -7.398 -23.777 1.00 80.81 105 THR A CA 1
ATOM 879 C C . THR A 1 105 ? 20.201 -7.490 -22.532 1.00 80.81 105 THR A C 1
ATOM 881 O O . THR A 1 105 ? 20.253 -8.536 -21.890 1.00 80.81 105 THR A O 1
ATOM 884 N N . GLY A 1 106 ? 20.890 -6.402 -22.179 1.00 77.88 106 GLY A N 1
ATOM 885 C CA . GLY A 1 106 ? 21.750 -6.323 -21.004 1.00 77.88 106 GLY A CA 1
ATOM 886 C C . GLY A 1 106 ? 20.988 -6.010 -19.716 1.00 77.88 106 GLY A C 1
ATOM 887 O O . GLY A 1 106 ? 19.921 -5.393 -19.718 1.00 77.88 106 GLY A O 1
ATOM 888 N N . THR A 1 107 ? 21.583 -6.387 -18.585 1.00 74.25 107 THR A N 1
ATOM 889 C CA . THR A 1 107 ? 21.038 -6.104 -17.249 1.00 74.25 107 THR A CA 1
ATOM 890 C C . THR A 1 107 ? 21.008 -4.601 -16.955 1.00 74.25 107 THR A C 1
ATOM 892 O O . THR A 1 107 ? 20.081 -4.113 -16.304 1.00 74.25 107 THR A O 1
ATOM 895 N N . PHE A 1 108 ? 21.991 -3.865 -17.484 1.00 76.25 108 PHE A N 1
ATOM 896 C CA . PHE A 1 108 ? 22.196 -2.440 -17.244 1.00 76.25 108 PHE A CA 1
ATOM 897 C C . PHE A 1 108 ? 21.902 -1.603 -18.488 1.00 76.25 108 PHE A C 1
ATOM 899 O O . PHE A 1 108 ? 22.327 -1.928 -19.595 1.00 76.25 108 PHE A O 1
ATOM 906 N N . VAL A 1 109 ? 21.207 -0.486 -18.273 1.00 81.69 109 VAL A N 1
ATOM 907 C CA . VAL A 1 109 ? 20.974 0.560 -19.274 1.00 81.69 109 VAL A CA 1
ATOM 908 C C . VAL A 1 109 ? 21.783 1.767 -18.834 1.00 81.69 109 VAL A C 1
ATOM 910 O O . VAL A 1 109 ? 21.432 2.380 -17.829 1.00 81.69 109 VAL A O 1
ATOM 913 N N . PHE A 1 110 ? 22.888 2.065 -19.520 1.00 83.31 110 PHE A N 1
ATOM 914 C CA . PHE A 1 110 ? 23.771 3.186 -19.166 1.00 83.31 110 PHE A CA 1
ATOM 915 C C . PHE A 1 110 ? 23.198 4.541 -19.583 1.00 83.31 110 PHE A C 1
ATOM 917 O O . PHE A 1 110 ? 23.399 5.520 -18.873 1.00 83.31 110 PHE A O 1
ATOM 924 N N . ASP A 1 111 ? 22.451 4.568 -20.684 1.00 89.38 111 ASP A N 1
ATOM 925 C CA . ASP A 1 111 ? 21.761 5.755 -21.177 1.00 89.38 111 ASP A CA 1
ATOM 926 C C . ASP A 1 111 ? 20.622 6.153 -20.222 1.00 89.38 111 ASP A C 1
ATOM 928 O O . ASP A 1 111 ? 19.698 5.376 -19.963 1.00 89.38 111 ASP A O 1
ATOM 932 N N . GLU A 1 112 ? 20.721 7.354 -19.658 1.00 89.06 112 GLU A N 1
ATOM 933 C CA . GLU A 1 112 ? 19.774 7.873 -18.673 1.00 89.06 112 GLU A CA 1
ATOM 934 C C . GLU A 1 112 ? 18.399 8.168 -19.282 1.00 89.06 112 GLU A C 1
ATOM 936 O O . GLU A 1 112 ? 17.373 7.856 -18.672 1.00 89.06 112 GLU A O 1
ATOM 941 N N . GLU A 1 113 ? 18.355 8.697 -20.507 1.00 91.69 113 GLU A N 1
ATOM 942 C CA . GLU A 1 113 ? 17.101 9.006 -21.190 1.00 91.69 113 GLU A CA 1
ATOM 943 C C . GLU A 1 113 ? 16.343 7.720 -21.535 1.00 91.69 113 GLU A C 1
ATOM 945 O O . GLU A 1 113 ? 15.134 7.618 -21.309 1.00 91.69 113 GLU A O 1
ATOM 950 N N . LEU A 1 114 ? 17.057 6.708 -22.026 1.00 91.81 114 LEU A N 1
ATOM 951 C CA . LEU A 1 114 ? 16.508 5.387 -22.300 1.00 91.81 114 LEU A CA 1
ATOM 952 C C . LEU A 1 114 ? 16.052 4.699 -21.012 1.00 91.81 114 LEU A C 1
ATOM 954 O O . LEU A 1 114 ? 14.980 4.095 -20.991 1.00 91.81 114 LEU A O 1
ATOM 958 N N . ARG A 1 115 ? 16.823 4.809 -19.923 1.00 90.69 115 ARG A N 1
ATOM 959 C CA . ARG A 1 115 ? 16.431 4.270 -18.614 1.00 90.69 115 ARG A CA 1
ATOM 960 C C . ARG A 1 115 ? 15.130 4.904 -18.128 1.00 90.69 115 ARG A C 1
ATOM 962 O O . ARG A 1 115 ? 14.253 4.173 -17.671 1.00 90.69 115 ARG A O 1
ATOM 969 N N . ARG A 1 116 ? 14.991 6.226 -18.271 1.00 90.88 116 ARG A N 1
ATOM 970 C CA . ARG A 1 116 ? 13.764 6.958 -17.936 1.00 90.88 116 ARG A CA 1
ATOM 971 C C . ARG A 1 116 ? 12.586 6.505 -18.800 1.00 90.88 116 ARG A C 1
ATOM 973 O O . ARG A 1 116 ? 11.545 6.174 -18.252 1.00 90.88 116 ARG A O 1
ATOM 980 N N . LYS A 1 117 ? 12.766 6.395 -20.120 1.00 93.62 117 LYS A N 1
ATOM 981 C CA . LYS A 1 117 ? 11.727 5.893 -21.042 1.00 93.62 117 LYS A CA 1
ATOM 982 C C . LYS A 1 117 ? 11.264 4.479 -20.687 1.00 93.62 117 LYS A C 1
ATOM 984 O O . LYS A 1 117 ? 10.067 4.227 -20.627 1.00 93.62 117 LYS A O 1
ATOM 989 N N . ILE A 1 118 ? 12.199 3.570 -20.397 1.00 93.12 118 ILE A N 1
ATOM 990 C CA . ILE A 1 118 ? 11.883 2.200 -19.963 1.00 93.12 118 ILE A CA 1
ATOM 991 C C . ILE A 1 118 ? 11.092 2.214 -18.654 1.00 93.12 118 ILE A C 1
ATOM 993 O O . ILE A 1 118 ? 10.148 1.442 -18.514 1.00 93.12 118 ILE A O 1
ATOM 997 N N . GLN A 1 119 ? 11.480 3.059 -17.699 1.00 91.25 119 GLN A N 1
ATOM 998 C CA . GLN A 1 119 ? 10.780 3.198 -16.426 1.00 91.25 119 GLN A CA 1
ATOM 999 C C . GLN A 1 119 ? 9.342 3.697 -16.647 1.00 91.25 119 GLN A C 1
ATOM 1001 O O . GLN A 1 119 ? 8.409 2.998 -16.271 1.00 91.25 119 GLN A O 1
ATOM 1006 N N . GLU A 1 120 ? 9.161 4.800 -17.377 1.00 93.00 120 GLU A N 1
ATOM 1007 C CA . GLU A 1 120 ? 7.843 5.364 -17.710 1.00 93.00 120 GLU A CA 1
ATOM 1008 C C . GLU A 1 120 ? 6.936 4.365 -18.455 1.00 93.00 120 GLU A C 1
ATOM 1010 O O . GLU A 1 120 ? 5.738 4.272 -18.185 1.00 93.00 120 GLU A O 1
ATOM 1015 N N . ASP A 1 121 ? 7.482 3.594 -19.398 1.00 94.56 121 ASP A N 1
ATOM 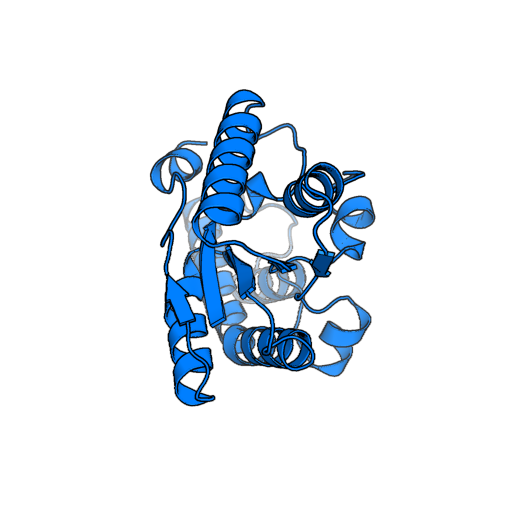1016 C CA . ASP A 1 121 ? 6.736 2.547 -20.106 1.00 94.56 121 ASP A CA 1
ATOM 1017 C C . ASP A 1 121 ? 6.372 1.372 -19.197 1.00 94.56 121 ASP A C 1
ATOM 1019 O O . ASP A 1 121 ? 5.275 0.827 -19.312 1.00 94.56 121 ASP A O 1
ATOM 1023 N N . THR A 1 122 ? 7.266 0.991 -18.284 1.00 93.69 122 THR A N 1
ATOM 1024 C CA . THR A 1 122 ? 6.991 -0.075 -17.312 1.00 93.69 122 THR A CA 1
ATOM 1025 C C . THR A 1 122 ? 5.871 0.344 -16.368 1.00 93.69 122 THR A C 1
ATOM 1027 O O . THR A 1 122 ? 4.920 -0.415 -16.187 1.00 93.69 122 THR A O 1
ATOM 1030 N N . ASP A 1 123 ? 5.932 1.566 -15.840 1.00 91.88 123 ASP A N 1
ATOM 1031 C CA . ASP A 1 123 ? 4.907 2.116 -14.952 1.00 91.88 123 ASP A CA 1
ATOM 1032 C C . ASP A 1 123 ? 3.539 2.141 -15.656 1.00 91.88 123 ASP A C 1
ATOM 1034 O O . ASP A 1 123 ? 2.536 1.686 -15.101 1.00 91.88 123 ASP A O 1
ATOM 1038 N N . ARG A 1 124 ? 3.499 2.535 -16.939 1.00 93.31 124 ARG A N 1
ATOM 1039 C CA . ARG A 1 124 ? 2.277 2.489 -17.765 1.00 93.31 124 ARG A CA 1
ATOM 1040 C C . ARG A 1 124 ? 1.699 1.086 -17.951 1.00 93.31 124 ARG A C 1
ATOM 1042 O O . ARG A 1 124 ? 0.477 0.939 -18.010 1.00 93.31 124 ARG A O 1
ATOM 1049 N N . GLU A 1 125 ? 2.538 0.063 -18.086 1.00 93.50 125 GLU A N 1
ATOM 1050 C CA . GLU A 1 125 ? 2.074 -1.325 -18.205 1.00 93.50 125 GLU A CA 1
ATOM 1051 C C . GLU A 1 125 ? 1.559 -1.861 -16.863 1.00 93.50 125 GLU A C 1
ATOM 1053 O O . GLU A 1 125 ? 0.536 -2.547 -16.825 1.00 93.50 125 GLU A O 1
ATOM 1058 N N . VAL A 1 126 ? 2.207 -1.503 -15.752 1.00 92.38 126 VAL A N 1
ATOM 1059 C CA . VAL A 1 126 ? 1.829 -1.956 -14.403 1.00 92.38 126 VAL A CA 1
ATOM 1060 C C . VAL A 1 126 ? 0.487 -1.369 -13.955 1.00 92.38 126 VAL A C 1
ATOM 1062 O O . VAL A 1 126 ? -0.305 -2.082 -13.333 1.00 92.38 126 VAL A O 1
ATOM 1065 N N . VAL A 1 127 ? 0.174 -0.127 -14.345 1.00 93.00 127 VAL A N 1
ATOM 1066 C CA . VAL A 1 127 ? -1.126 0.524 -14.071 1.00 93.00 127 VAL A CA 1
ATOM 1067 C C . VAL A 1 127 ? -2.318 -0.315 -14.547 1.00 93.00 127 VAL A C 1
ATOM 1069 O O . VAL A 1 127 ? -3.387 -0.276 -13.940 1.00 93.00 127 VAL A O 1
ATOM 1072 N N . ARG A 1 128 ? -2.152 -1.147 -15.585 1.00 93.81 128 ARG A N 1
ATOM 1073 C CA . ARG A 1 128 ? -3.224 -2.014 -16.112 1.00 93.81 128 ARG A CA 1
ATOM 1074 C C . ARG A 1 128 ? -3.705 -3.070 -15.119 1.00 93.81 128 ARG A C 1
ATOM 1076 O O . ARG A 1 128 ? -4.807 -3.585 -15.270 1.00 93.81 128 ARG A O 1
ATOM 1083 N N . TYR A 1 129 ? -2.891 -3.390 -14.117 1.00 95.19 129 TYR A N 1
ATOM 1084 C CA . TYR A 1 129 ? -3.206 -4.388 -13.096 1.00 95.19 129 TYR A CA 1
ATOM 1085 C C . TYR A 1 129 ? -3.702 -3.757 -11.791 1.00 95.19 129 TYR A C 1
ATOM 1087 O O . TYR A 1 129 ? -4.019 -4.483 -10.848 1.00 95.19 129 TYR A O 1
ATOM 1095 N N . TRP A 1 130 ? -3.785 -2.423 -11.715 1.00 95.06 130 TRP A N 1
ATOM 1096 C CA . TRP A 1 130 ? -4.199 -1.724 -10.499 1.00 95.06 130 TRP A CA 1
ATOM 1097 C C . TRP A 1 130 ? -5.627 -2.068 -10.094 1.00 95.06 130 TRP A C 1
ATOM 1099 O O . TRP A 1 130 ? -5.836 -2.394 -8.933 1.00 95.06 130 TRP A O 1
ATOM 1109 N N . ASP A 1 131 ? -6.576 -2.113 -11.035 1.00 96.81 131 ASP A N 1
ATOM 1110 C CA . ASP A 1 131 ? -7.960 -2.510 -10.731 1.00 96.81 131 ASP A CA 1
ATOM 1111 C C . ASP A 1 131 ? -8.018 -3.915 -10.109 1.00 96.81 131 ASP A C 1
ATOM 1113 O O . ASP A 1 131 ? -8.774 -4.161 -9.173 1.00 96.81 131 ASP A O 1
ATOM 1117 N N . ILE A 1 132 ? -7.200 -4.850 -10.602 1.00 97.19 132 ILE A N 1
ATOM 1118 C CA . ILE A 1 132 ? -7.170 -6.232 -10.106 1.00 97.19 132 ILE A CA 1
ATOM 1119 C C . ILE A 1 132 ? -6.607 -6.270 -8.678 1.00 97.19 132 ILE A C 1
ATOM 1121 O O . ILE A 1 132 ? -7.183 -6.927 -7.810 1.00 97.19 132 ILE A O 1
ATOM 1125 N N . ARG A 1 133 ? -5.515 -5.537 -8.416 1.00 97.06 133 ARG A N 1
ATOM 1126 C CA . ARG A 1 133 ? -4.917 -5.426 -7.074 1.00 97.06 133 ARG A CA 1
ATOM 1127 C C . ARG A 1 133 ? -5.867 -4.747 -6.090 1.00 97.06 133 ARG A C 1
ATOM 1129 O O . ARG A 1 133 ? -6.121 -5.292 -5.026 1.00 97.06 133 ARG A O 1
ATOM 1136 N N . GLU A 1 134 ? -6.443 -3.611 -6.466 1.00 98.19 134 GLU A N 1
ATOM 1137 C CA . GLU A 1 134 ? -7.361 -2.840 -5.622 1.00 98.19 134 GLU A CA 1
ATOM 1138 C C . GLU A 1 134 ? -8.627 -3.650 -5.273 1.00 98.19 134 GLU A C 1
ATOM 1140 O O . GLU A 1 134 ? -9.066 -3.641 -4.121 1.00 98.19 134 GLU A O 1
ATOM 1145 N N . ASN A 1 135 ? -9.177 -4.423 -6.218 1.00 98.06 135 ASN A N 1
ATOM 1146 C CA . ASN A 1 135 ? -10.276 -5.352 -5.926 1.00 98.06 135 ASN A CA 1
ATOM 1147 C C . ASN A 1 135 ? -9.850 -6.460 -4.952 1.00 98.06 135 ASN A C 1
ATOM 1149 O O . ASN A 1 135 ? -10.575 -6.739 -3.999 1.00 98.06 135 ASN A O 1
ATOM 1153 N N . PHE A 1 136 ? -8.662 -7.044 -5.135 1.00 98.25 136 PHE A N 1
ATOM 1154 C CA . PHE A 1 136 ? -8.128 -8.043 -4.206 1.00 98.25 136 PHE A CA 1
ATOM 1155 C C . PHE A 1 136 ? -7.974 -7.473 -2.787 1.00 98.25 136 PHE A C 1
ATOM 1157 O O . PHE A 1 136 ? -8.353 -8.121 -1.810 1.00 98.25 136 PHE A O 1
ATOM 1164 N N . TRP A 1 137 ? -7.492 -6.234 -2.653 1.00 98.50 137 TRP A N 1
ATOM 1165 C CA . TRP A 1 137 ? -7.407 -5.564 -1.354 1.00 98.50 137 TRP A CA 1
ATOM 1166 C C . TRP A 1 137 ? -8.788 -5.425 -0.712 1.00 98.50 137 TRP A C 1
ATOM 1168 O O . TRP A 1 137 ? -8.954 -5.744 0.464 1.00 98.50 137 TRP A O 1
ATOM 1178 N N . PHE A 1 138 ? -9.799 -4.998 -1.475 1.00 98.38 138 PHE A N 1
ATOM 1179 C CA . PHE A 1 138 ? -11.167 -4.913 -0.968 1.00 98.38 138 PHE A CA 1
ATOM 1180 C C . PHE A 1 138 ? -11.701 -6.276 -0.508 1.00 98.38 138 PHE A C 1
ATOM 1182 O O . PHE A 1 138 ? -12.250 -6.364 0.590 1.00 98.38 138 PHE A O 1
ATOM 1189 N N . GLU A 1 139 ? -11.491 -7.344 -1.281 1.00 98.06 139 GLU A N 1
ATOM 1190 C CA . GLU A 1 139 ? -11.886 -8.708 -0.900 1.00 98.06 139 GLU A CA 1
ATOM 1191 C C . GLU A 1 139 ? -11.234 -9.152 0.419 1.00 98.06 139 GLU A C 1
ATOM 1193 O O . GLU A 1 139 ? -11.897 -9.758 1.263 1.00 98.06 139 GLU A O 1
ATOM 1198 N N . LYS A 1 140 ? -9.963 -8.795 0.646 1.00 98.12 140 LYS A N 1
ATOM 1199 C CA . LYS A 1 140 ? -9.253 -9.064 1.910 1.00 98.12 140 LYS A CA 1
ATOM 1200 C C . LYS A 1 140 ? -9.825 -8.261 3.079 1.00 98.12 140 LYS A C 1
ATOM 1202 O O . LYS A 1 140 ? -9.872 -8.765 4.199 1.00 98.12 140 LYS A O 1
ATOM 1207 N N . LEU A 1 141 ? -10.278 -7.033 2.834 1.00 98.25 141 LEU A N 1
ATOM 1208 C CA . LEU A 1 141 ? -10.895 -6.175 3.850 1.00 98.25 141 LEU A CA 1
ATOM 1209 C C . LEU A 1 141 ? -12.362 -6.527 4.130 1.00 98.25 141 LEU A C 1
ATOM 1211 O O . LEU A 1 141 ? -12.848 -6.233 5.224 1.00 98.25 141 LEU A O 1
ATOM 1215 N N . ALA A 1 142 ? -13.066 -7.149 3.179 1.00 97.94 142 ALA A N 1
ATOM 1216 C CA . ALA A 1 142 ? -14.505 -7.409 3.240 1.00 97.94 142 ALA A CA 1
ATOM 1217 C C . ALA A 1 142 ? -14.968 -8.118 4.536 1.00 97.94 142 ALA A C 1
ATOM 1219 O O . ALA A 1 142 ? -15.933 -7.653 5.152 1.00 97.94 142 ALA A O 1
ATOM 1220 N N . PRO A 1 143 ? -14.270 -9.153 5.050 1.00 98.38 143 PRO A N 1
ATOM 1221 C CA . PRO A 1 143 ? -14.632 -9.805 6.315 1.00 98.38 143 PRO A CA 1
ATOM 1222 C C . PRO A 1 143 ? -14.486 -8.910 7.557 1.00 98.38 143 PRO A C 1
ATOM 1224 O O . PRO A 1 143 ? -14.951 -9.262 8.640 1.00 98.38 143 PRO A O 1
ATOM 1227 N N . HIS A 1 144 ? -13.829 -7.757 7.424 1.00 98.06 144 HIS A N 1
ATOM 1228 C CA . HIS A 1 144 ? -13.450 -6.878 8.527 1.00 98.06 144 HIS A CA 1
ATOM 1229 C C . HIS A 1 144 ? -14.139 -5.508 8.483 1.00 98.06 144 HIS A C 1
ATOM 1231 O O . HIS A 1 144 ? -13.865 -4.676 9.347 1.00 98.06 144 HIS A O 1
ATOM 1237 N N . LEU A 1 145 ? -15.049 -5.249 7.534 1.00 97.12 145 LEU A N 1
ATOM 1238 C CA . LEU A 1 145 ? -15.621 -3.910 7.296 1.00 97.12 145 LEU A CA 1
ATOM 1239 C C . LEU A 1 145 ? -16.403 -3.316 8.480 1.00 97.12 145 LEU A C 1
ATOM 1241 O O . LEU A 1 145 ? -16.575 -2.093 8.538 1.00 97.12 145 LEU A O 1
ATOM 1245 N N . ALA A 1 146 ? -16.827 -4.155 9.433 1.00 97.12 146 ALA A N 1
ATOM 1246 C CA . ALA A 1 146 ? -17.434 -3.734 10.697 1.00 97.12 146 ALA A CA 1
ATOM 1247 C C . ALA A 1 146 ? -16.447 -3.010 11.638 1.00 97.12 146 ALA A C 1
ATOM 1249 O O . ALA A 1 146 ? -16.870 -2.309 12.556 1.00 97.12 146 ALA A O 1
ATOM 1250 N N . ARG A 1 147 ? -15.136 -3.159 11.415 1.00 98.06 147 ARG A N 1
ATOM 1251 C CA . ARG A 1 147 ? -14.067 -2.553 12.218 1.00 98.06 147 ARG A CA 1
ATOM 1252 C C . ARG A 1 147 ? -13.718 -1.146 11.733 1.00 98.06 147 ARG A C 1
ATOM 1254 O O . ARG A 1 147 ? -14.106 -0.701 10.642 1.00 98.06 147 ARG A O 1
ATOM 1261 N N . ARG A 1 148 ? -12.932 -0.440 12.545 1.00 98.50 148 ARG A N 1
ATOM 1262 C CA . ARG A 1 148 ? -12.260 0.804 12.154 1.00 98.50 148 ARG A CA 1
ATOM 1263 C C . ARG A 1 148 ? -10.881 0.444 11.613 1.00 98.50 148 ARG A C 1
ATOM 1265 O O . ARG A 1 148 ? -10.013 0.009 12.366 1.00 98.50 148 ARG A O 1
ATOM 1272 N N . ILE A 1 149 ? -10.714 0.561 10.299 1.00 98.75 149 ILE A N 1
ATOM 1273 C CA . ILE A 1 149 ? -9.531 0.068 9.584 1.00 98.75 149 ILE A CA 1
ATOM 1274 C C . ILE A 1 149 ? -8.662 1.251 9.180 1.00 98.75 149 ILE A C 1
ATOM 1276 O O . ILE A 1 149 ? -9.170 2.180 8.558 1.00 98.75 149 ILE A O 1
ATOM 1280 N N . LEU A 1 150 ? -7.368 1.203 9.483 1.00 98.81 150 LEU A N 1
ATOM 1281 C CA . LEU A 1 150 ? -6.361 2.027 8.816 1.00 98.81 150 LEU A CA 1
ATOM 1282 C C . LEU A 1 150 ? -5.801 1.212 7.655 1.00 98.81 150 LEU A C 1
ATOM 1284 O O . LEU A 1 150 ? -5.240 0.152 7.896 1.00 98.81 150 LEU A O 1
ATOM 1288 N N . PHE A 1 151 ? -5.964 1.685 6.425 1.00 98.75 151 PHE A N 1
ATOM 1289 C CA . PHE A 1 151 ? -5.388 1.070 5.237 1.00 98.75 151 PHE A CA 1
ATOM 1290 C C . PHE A 1 151 ? -4.275 1.959 4.683 1.00 98.75 151 PHE A C 1
ATOM 1292 O O . PHE A 1 151 ? -4.514 3.113 4.313 1.00 98.75 151 PHE A O 1
ATOM 1299 N N . VAL A 1 152 ? -3.060 1.418 4.646 1.00 98.50 152 VAL A N 1
ATOM 1300 C CA . VAL A 1 152 ? -1.861 2.115 4.177 1.00 98.50 152 VAL A CA 1
ATOM 1301 C C . VAL A 1 152 ? -1.450 1.564 2.817 1.00 98.50 152 VAL A C 1
ATOM 1303 O O . VAL A 1 152 ? -1.300 0.357 2.657 1.00 98.50 152 VAL A O 1
ATOM 1306 N N . CYS A 1 153 ? -1.285 2.435 1.829 1.00 97.94 153 CYS A N 1
ATOM 1307 C CA . CYS A 1 153 ? -0.954 2.044 0.457 1.00 97.94 153 CYS A CA 1
ATOM 1308 C C . CYS A 1 153 ? -0.020 3.053 -0.205 1.00 97.94 153 CYS A C 1
ATOM 1310 O O . CYS A 1 153 ? 0.199 4.146 0.326 1.00 97.94 153 CYS A O 1
ATOM 1312 N N . GLY A 1 154 ? 0.524 2.700 -1.368 1.00 95.94 154 GLY A N 1
ATOM 1313 C CA . GLY A 1 154 ? 1.258 3.643 -2.199 1.00 95.94 154 GLY A CA 1
ATOM 1314 C C . GLY A 1 154 ? 0.390 4.870 -2.484 1.00 95.94 154 GLY A C 1
ATOM 1315 O O . GLY A 1 154 ? -0.797 4.753 -2.800 1.00 95.94 154 GLY A O 1
ATOM 1316 N N . HIS A 1 155 ? 0.955 6.070 -2.349 1.00 95.69 155 HIS A N 1
ATOM 1317 C CA . HIS A 1 155 ? 0.198 7.323 -2.485 1.00 95.69 155 HIS A CA 1
ATOM 1318 C C . HIS A 1 155 ? -0.560 7.453 -3.821 1.00 95.69 155 HIS A C 1
ATOM 1320 O O . HIS A 1 155 ? -1.615 8.091 -3.885 1.00 95.69 155 HIS A O 1
ATOM 1326 N N . GLU A 1 156 ? -0.064 6.806 -4.877 1.00 94.62 156 GLU A N 1
ATOM 1327 C CA . GLU A 1 156 ? -0.694 6.764 -6.199 1.00 94.62 156 GLU A CA 1
ATOM 1328 C C . GLU A 1 156 ? -2.067 6.063 -6.192 1.00 94.62 156 GLU A C 1
ATOM 1330 O O . GLU A 1 156 ? -2.959 6.424 -6.966 1.00 94.62 156 GLU A O 1
ATOM 1335 N N . HIS A 1 157 ? -2.283 5.123 -5.267 1.00 97.12 157 HIS A N 1
ATOM 1336 C CA . HIS A 1 157 ? -3.519 4.352 -5.149 1.00 97.12 157 HIS A CA 1
ATOM 1337 C C . HIS A 1 157 ? -4.601 5.041 -4.313 1.00 97.12 157 HIS A C 1
ATOM 1339 O O . HIS A 1 157 ? -5.786 4.770 -4.497 1.00 97.12 157 HIS A O 1
ATOM 1345 N N . VAL A 1 158 ? -4.243 5.974 -3.425 1.00 97.75 158 VAL A N 1
ATOM 1346 C CA . VAL A 1 158 ? -5.149 6.509 -2.389 1.00 97.75 158 VAL A CA 1
ATOM 1347 C C . VAL A 1 158 ? -6.475 7.032 -2.949 1.00 97.75 158 VAL A C 1
ATOM 1349 O O . VAL A 1 158 ? -7.546 6.714 -2.430 1.00 97.75 158 VAL A O 1
ATOM 1352 N N . LYS A 1 159 ? -6.428 7.836 -4.019 1.00 98.00 159 LYS A N 1
ATOM 1353 C CA . LYS A 1 159 ? -7.640 8.399 -4.645 1.00 98.00 159 LYS A CA 1
ATOM 1354 C C . LYS A 1 159 ? -8.475 7.328 -5.339 1.00 98.00 159 LYS A C 1
ATOM 1356 O O . LYS A 1 159 ? -9.691 7.318 -5.180 1.00 98.00 159 LYS A O 1
ATOM 1361 N N . ARG A 1 160 ? -7.828 6.446 -6.099 1.00 97.69 160 ARG A N 1
ATOM 1362 C CA . ARG A 1 160 ? -8.507 5.394 -6.863 1.00 97.69 160 ARG A CA 1
ATOM 1363 C C . ARG A 1 160 ? -9.158 4.375 -5.943 1.00 97.69 160 ARG A C 1
ATOM 1365 O O . ARG A 1 160 ? -10.343 4.090 -6.093 1.00 97.69 160 ARG A O 1
ATOM 1372 N N . PHE A 1 161 ? -8.425 3.928 -4.930 1.00 98.38 161 PHE A N 1
ATOM 1373 C CA . PHE A 1 161 ? -8.942 2.992 -3.951 1.00 98.38 161 PHE A CA 1
ATOM 1374 C C . PHE A 1 161 ? -10.081 3.604 -3.131 1.00 98.38 161 PHE A C 1
ATOM 1376 O O . PHE A 1 161 ? -11.090 2.939 -2.921 1.00 98.38 161 PHE A O 1
ATOM 1383 N N . LYS A 1 162 ? -10.011 4.897 -2.769 1.00 98.50 162 LYS A N 1
ATOM 1384 C CA . LYS A 1 162 ? -11.164 5.616 -2.196 1.00 98.50 162 LYS A CA 1
ATOM 1385 C C . LYS A 1 162 ? -12.395 5.516 -3.101 1.00 98.50 162 LYS A C 1
ATOM 1387 O O . LYS A 1 162 ? -13.462 5.144 -2.623 1.00 98.50 162 LYS A O 1
ATOM 1392 N N . THR A 1 163 ? -12.253 5.831 -4.389 1.00 98.44 163 THR A N 1
ATOM 1393 C CA . THR A 1 163 ? -13.362 5.751 -5.351 1.00 98.44 163 THR A CA 1
ATOM 1394 C C . THR A 1 163 ? -13.921 4.333 -5.451 1.00 98.44 163 THR A C 1
ATOM 1396 O O . THR A 1 163 ? -15.138 4.167 -5.464 1.00 98.44 163 THR A O 1
ATOM 1399 N N . LEU A 1 164 ? -13.065 3.307 -5.462 1.00 98.31 164 LEU A N 1
ATOM 1400 C CA . LEU A 1 164 ? -13.506 1.912 -5.430 1.00 98.31 164 LEU A CA 1
ATOM 1401 C C . LEU A 1 164 ? -14.320 1.614 -4.164 1.00 98.31 164 LEU A C 1
ATOM 1403 O O . LEU A 1 164 ? -15.421 1.082 -4.268 1.00 98.31 164 LEU A O 1
ATOM 1407 N N . LEU A 1 165 ? -13.826 1.996 -2.984 1.00 98.38 165 LEU A N 1
ATOM 1408 C CA . LEU A 1 165 ? -14.529 1.789 -1.714 1.00 98.38 165 LEU A CA 1
ATOM 1409 C C . LEU A 1 165 ? -15.899 2.479 -1.696 1.00 98.38 165 LEU A C 1
ATOM 1411 O O . LEU A 1 165 ? -16.883 1.872 -1.277 1.00 98.38 165 LEU A O 1
ATOM 1415 N N . GLU A 1 166 ? -15.985 3.715 -2.189 1.00 98.12 166 GLU A N 1
ATOM 1416 C CA . GLU A 1 166 ? -17.251 4.452 -2.290 1.00 98.12 166 GLU A CA 1
ATOM 1417 C C . GLU A 1 166 ? -18.234 3.782 -3.253 1.00 98.12 166 GLU A C 1
ATOM 1419 O O . GLU A 1 166 ? -19.414 3.654 -2.927 1.00 98.12 166 GLU A O 1
ATOM 1424 N N . ASN A 1 167 ? -17.751 3.286 -4.395 1.00 98.12 167 ASN A N 1
ATOM 1425 C CA . ASN A 1 167 ? -18.570 2.537 -5.350 1.00 98.12 167 ASN A CA 1
ATOM 1426 C C . ASN A 1 167 ? -19.080 1.210 -4.764 1.00 98.12 167 ASN A C 1
ATOM 1428 O O . ASN A 1 167 ? -20.176 0.773 -5.107 1.00 98.12 167 ASN A O 1
ATOM 1432 N N . MET A 1 168 ? -18.323 0.600 -3.847 1.00 97.12 168 MET A N 1
ATOM 1433 C CA . MET A 1 168 ? -18.740 -0.578 -3.076 1.00 97.12 168 MET A CA 1
ATOM 1434 C C . MET A 1 168 ? -19.641 -0.225 -1.875 1.00 97.12 168 MET A C 1
ATOM 1436 O O . MET A 1 168 ? -19.980 -1.098 -1.077 1.00 97.12 168 MET A O 1
ATOM 1440 N N . GLY A 1 169 ? -20.028 1.047 -1.713 1.00 97.31 169 GLY A N 1
ATOM 1441 C CA . GLY A 1 169 ? -20.886 1.518 -0.623 1.00 97.31 169 GLY A CA 1
ATOM 1442 C C . GLY A 1 169 ? -20.187 1.617 0.736 1.00 97.31 169 GLY A C 1
ATOM 1443 O O . GLY A 1 169 ? -20.854 1.765 1.761 1.00 97.31 169 GLY A O 1
ATOM 1444 N N . GLN A 1 170 ? -18.854 1.542 0.775 1.00 97.75 170 GLN A N 1
ATOM 1445 C CA . GLN A 1 170 ? -18.084 1.555 2.012 1.00 97.75 170 GLN A CA 1
ATOM 1446 C C . GLN A 1 170 ? -17.687 2.977 2.415 1.00 97.75 170 GLN A C 1
ATOM 1448 O O . GLN A 1 170 ? -17.036 3.712 1.671 1.00 97.75 170 GLN A O 1
ATOM 1453 N N . SER A 1 171 ? -17.997 3.350 3.660 1.00 97.69 171 SER A N 1
ATOM 1454 C CA . SER A 1 171 ? -17.536 4.619 4.230 1.00 97.69 171 SER A CA 1
ATOM 1455 C C . SER A 1 171 ? -16.018 4.633 4.390 1.00 97.69 171 SER A C 1
ATOM 1457 O O . SER A 1 171 ? -15.443 3.798 5.105 1.00 97.69 171 SER A O 1
ATOM 1459 N N . CYS A 1 172 ? -15.382 5.619 3.765 1.00 98.25 172 CYS A N 1
ATOM 1460 C CA . CYS A 1 172 ? -13.945 5.817 3.821 1.00 98.25 172 CYS A CA 1
ATOM 1461 C C . CYS A 1 172 ? -13.553 7.301 3.861 1.00 98.25 172 CYS A C 1
ATOM 1463 O O . CYS A 1 172 ? -14.329 8.185 3.500 1.00 98.25 172 CYS A O 1
ATOM 1465 N N . MET A 1 173 ? -12.339 7.578 4.334 1.00 98.12 173 MET A N 1
ATOM 1466 C CA . MET A 1 173 ? -11.768 8.922 4.432 1.00 98.12 173 MET A CA 1
ATOM 1467 C C . MET A 1 173 ? -10.265 8.863 4.182 1.00 98.12 173 MET A C 1
ATOM 1469 O O . MET A 1 173 ? -9.585 7.998 4.725 1.00 98.12 173 MET A O 1
ATOM 1473 N N . ILE A 1 174 ? -9.738 9.809 3.407 1.00 98.62 174 ILE A N 1
ATOM 1474 C CA . ILE A 1 174 ? -8.290 10.009 3.293 1.00 98.62 174 ILE A CA 1
ATOM 1475 C C . ILE A 1 174 ? -7.843 10.835 4.492 1.00 98.62 174 ILE A C 1
ATOM 1477 O O . ILE A 1 174 ? -8.276 11.975 4.640 1.00 98.62 174 ILE A O 1
ATOM 1481 N N . VAL A 1 175 ? -6.995 10.252 5.337 1.00 98.12 175 VAL A N 1
ATOM 1482 C CA . VAL A 1 175 ? -6.391 10.947 6.483 1.00 98.12 175 VAL A CA 1
ATOM 1483 C C . VAL A 1 175 ? -5.121 11.660 6.042 1.00 98.12 175 VAL A C 1
ATOM 1485 O O . VAL A 1 175 ? -4.912 12.822 6.374 1.00 98.12 175 VAL A O 1
ATOM 1488 N N . VAL A 1 176 ? -4.295 10.979 5.244 1.00 97.44 176 VAL A N 1
ATOM 1489 C CA . VAL A 1 176 ? -3.066 11.533 4.670 1.00 97.44 176 VAL A CA 1
ATOM 1490 C C . VAL A 1 176 ? -2.976 11.095 3.217 1.00 97.44 176 VAL A C 1
ATOM 1492 O O . VAL A 1 176 ? -2.980 9.903 2.925 1.00 97.44 176 VAL A O 1
ATOM 1495 N N . PHE A 1 177 ? -2.910 12.054 2.293 1.00 96.31 177 PHE A N 1
ATOM 1496 C CA . PHE A 1 177 ? -2.838 11.733 0.867 1.00 96.31 177 PHE A CA 1
ATOM 1497 C C . PHE A 1 177 ? -1.466 11.177 0.463 1.00 96.31 177 PHE A C 1
ATOM 1499 O O . PHE A 1 177 ? -1.408 10.182 -0.247 1.00 96.31 177 PHE A O 1
ATOM 1506 N N . PHE A 1 178 ? -0.382 11.798 0.932 1.00 95.25 178 PHE A N 1
ATOM 1507 C CA . PHE A 1 178 ? 0.985 11.317 0.750 1.00 95.25 178 PHE A CA 1
ATOM 1508 C C . PHE A 1 178 ? 1.843 11.796 1.925 1.00 95.25 178 PHE A C 1
ATOM 1510 O O . PHE A 1 178 ? 2.084 12.993 2.075 1.00 95.25 178 PHE A O 1
ATOM 1517 N N . TRP A 1 179 ? 2.237 10.874 2.799 1.00 94.94 179 TRP A N 1
ATOM 1518 C CA . TRP A 1 179 ? 3.053 11.175 3.970 1.00 94.94 179 TRP A CA 1
ATOM 1519 C C . TRP A 1 179 ? 4.493 11.523 3.555 1.00 94.94 179 TRP A C 1
ATOM 1521 O O . TRP A 1 179 ? 5.132 10.733 2.866 1.00 94.94 179 TRP A O 1
ATOM 1531 N N . GLU A 1 180 ? 4.974 12.708 3.959 1.00 86.38 180 GLU A N 1
ATOM 1532 C CA . GLU A 1 180 ? 6.323 13.243 3.665 1.00 86.38 180 GLU A CA 1
ATOM 1533 C C . GLU A 1 180 ? 6.714 13.219 2.172 1.00 86.38 180 GLU A C 1
ATOM 1535 O O . GLU A 1 180 ? 7.866 12.983 1.809 1.00 86.38 180 GLU A O 1
ATOM 1540 N N . GLY A 1 181 ? 5.747 13.468 1.283 1.00 73.69 181 GLY A N 1
ATOM 1541 C CA . GLY A 1 181 ? 5.865 13.183 -0.152 1.00 73.69 181 GLY A CA 1
ATOM 1542 C C . GLY A 1 181 ? 7.008 13.848 -0.931 1.00 73.69 181 GLY A C 1
ATOM 1543 O O . GLY A 1 181 ? 7.388 13.353 -1.992 1.00 73.69 181 GLY A O 1
ATOM 1544 N N . ASP A 1 182 ? 7.586 14.935 -0.420 1.00 69.94 182 ASP A N 1
ATOM 1545 C CA . ASP A 1 182 ? 8.740 15.594 -1.045 1.00 69.94 182 ASP A CA 1
ATOM 1546 C C . ASP A 1 182 ? 10.082 14.977 -0.620 1.00 69.94 182 ASP A C 1
ATOM 1548 O O . ASP A 1 182 ? 11.061 15.066 -1.360 1.00 69.94 182 ASP A O 1
ATOM 1552 N N . TYR A 1 183 ? 10.133 14.304 0.534 1.00 75.38 183 TYR A N 1
ATOM 1553 C CA . TYR A 1 183 ? 11.375 13.779 1.100 1.00 75.38 183 TYR A CA 1
ATOM 1554 C C . TYR A 1 183 ? 11.987 12.691 0.208 1.00 75.38 183 TYR A C 1
ATOM 1556 O O . TYR A 1 183 ? 13.166 12.749 -0.140 1.00 75.38 183 TYR A O 1
ATOM 1564 N N . PHE A 1 184 ? 11.165 11.744 -0.249 1.00 69.31 184 PHE A N 1
ATOM 1565 C CA . PHE A 1 184 ? 11.615 10.599 -1.050 1.00 69.31 184 PHE A CA 1
ATOM 1566 C C . PHE A 1 184 ? 12.001 10.954 -2.488 1.00 69.31 184 PHE A C 1
ATOM 1568 O O . PHE A 1 184 ? 12.745 10.215 -3.117 1.00 69.31 184 PHE A O 1
ATOM 1575 N N . ARG A 1 185 ? 11.563 12.109 -3.007 1.00 65.00 185 ARG A N 1
ATOM 1576 C CA . ARG A 1 185 ? 12.008 12.603 -4.323 1.00 65.00 185 ARG A CA 1
ATOM 1577 C C . ARG A 1 185 ? 13.449 13.116 -4.313 1.00 65.00 185 ARG A C 1
ATOM 1579 O O . ARG A 1 185 ? 14.014 13.333 -5.381 1.00 65.00 185 ARG A O 1
ATOM 1586 N N . SER A 1 186 ? 13.998 13.372 -3.125 1.00 58.06 186 SER A N 1
ATOM 1587 C CA . SER A 1 186 ? 15.344 13.919 -2.922 1.00 58.06 186 SER A CA 1
ATOM 1588 C C . SER A 1 186 ? 16.379 12.891 -2.446 1.00 58.06 186 SER A C 1
ATOM 1590 O O . SER A 1 186 ? 17.557 13.240 -2.355 1.00 58.06 186 SER A O 1
ATOM 1592 N N . LEU A 1 187 ? 15.938 11.662 -2.145 1.00 56.81 187 LEU A N 1
ATOM 1593 C CA . LEU A 1 187 ? 16.780 10.504 -1.819 1.00 56.81 187 LEU A CA 1
ATOM 1594 C C . LEU A 1 187 ? 17.240 9.787 -3.095 1.00 56.81 187 LEU A C 1
ATOM 1596 O O . LEU A 1 187 ? 18.396 9.309 -3.095 1.00 56.81 187 LEU A O 1
#

Sequence (187 aa):
MIYLVGIDHLIQYENRIVPENLFNTFRESMKNIIQYHSIDLIAEEFHEEYLEQVYFSREATLRALARELGKDHLFCDPGDGDRRRLGIPYYAEQKDAVKRRYGVTGTFVFDEELRRKIQEDTDREVVRYWDIRENFWFEKLAPHLARRILFVCGHEHVKRFKTLLENMGQSCMIVVFFWEGDYFRSL

Secondary structure (DSSP, 8-state):
-EEEEEE-GGGSB--SSS-HHHHHHHHHHHHHHHHHTT--EEEES--HHHHHHTS--SSBHHHHHHHHTT-EEEE-S--HHHHHHHT---HHHHHHHHHHHTT--SS----HHHHHHHHHHHHHHHGGGHHHHHHHHHHHHGGGTTS-EEEEEETTTHHHHHHHHHHTT--EEEEESSTTTTTTT--

pLDDT: mean 92.37, std 7.9, range [56.81, 98.81]